Protein AF-A0A964TTP1-F1 (afdb_monomer_lite)

Foldseek 3Di:
DDPVVVVVVVVVVVVVLVVLLVLLVVLQVLLVVLQVQLVVLVVLLVVVVVLVVVLVVVLVVLLVVLLVVVVLLVVLCVDPQLLVQQLVQDQVSNVVSSVVSVDPQWPDKHFAFLDLVRCVVVVPVPQDPVLSVQQVCCSVVQWGAWDWDPAPDPQIWIWTWGARPDRSGIMITTGDCVVSVVSPDDDPSFQKKFKWFDDPNDTRTRDMDHDPDVFDWDWDDRPSHRIIIITGDDSPDDNDPNVNSVVSNVVSVVSSVVSVVSVVVSVVVVVCVVPVPDDDPDDDDDDDDDDDDDDDDDDDDDDDDDDDDDDDDDDDDPDPPPDDDPPDPPVVVVVVVVPD

pLDDT: mean 78.49, std 16.95, range [35.78, 96.31]

Structure (mmCIF, N/CA/C/O backbone):
data_AF-A0A964TTP1-F1
#
_entry.id   AF-A0A964TTP1-F1
#
loop_
_atom_site.group_PDB
_atom_site.id
_atom_site.type_symbol
_atom_site.label_atom_id
_atom_site.label_alt_id
_atom_site.label_comp_id
_atom_site.label_asym_id
_atom_site.label_entity_id
_atom_site.label_seq_id
_atom_site.pdbx_PDB_ins_code
_atom_site.Cartn_x
_atom_site.Cartn_y
_atom_site.Cartn_z
_atom_site.occupancy
_atom_site.B_iso_or_equiv
_atom_site.auth_seq_id
_atom_site.auth_comp_id
_atom_site.auth_asym_id
_atom_site.auth_atom_id
_atom_site.pdbx_PDB_model_num
ATOM 1 N N . MET A 1 1 ? 48.458 14.514 -77.979 1.00 52.22 1 MET A N 1
ATOM 2 C CA . MET A 1 1 ? 47.658 14.034 -76.830 1.00 52.22 1 MET A CA 1
ATOM 3 C C . MET A 1 1 ? 48.632 13.441 -75.827 1.00 52.22 1 MET A C 1
ATOM 5 O O . MET A 1 1 ? 49.340 12.501 -76.174 1.00 52.22 1 MET A O 1
ATOM 9 N N . ASN A 1 2 ? 48.812 14.105 -74.686 1.00 55.19 2 ASN A N 1
ATOM 10 C CA . ASN A 1 2 ? 49.986 13.935 -73.830 1.00 55.19 2 ASN A CA 1
ATOM 11 C C . ASN A 1 2 ? 49.860 12.708 -72.918 1.00 55.19 2 ASN A C 1
ATOM 13 O O . ASN A 1 2 ? 48.874 12.552 -72.203 1.00 55.19 2 ASN A O 1
ATOM 17 N N . LYS A 1 3 ? 50.906 11.874 -72.876 1.00 56.12 3 LYS A N 1
ATOM 18 C CA . LYS A 1 3 ? 51.025 10.702 -71.985 1.00 56.12 3 LYS A CA 1
ATOM 19 C C . LYS A 1 3 ? 50.834 11.071 -70.498 1.00 56.12 3 LYS A C 1
ATOM 21 O O . LYS A 1 3 ? 50.286 10.289 -69.732 1.00 56.12 3 LYS A O 1
ATOM 26 N N . ALA A 1 4 ? 51.174 12.312 -70.138 1.00 58.00 4 ALA A N 1
ATOM 27 C CA . ALA A 1 4 ? 50.981 12.886 -68.806 1.00 58.00 4 ALA A CA 1
ATOM 28 C C . ALA A 1 4 ? 49.509 13.190 -68.436 1.00 58.00 4 ALA A C 1
ATOM 30 O O . ALA A 1 4 ? 49.182 13.240 -67.252 1.00 58.00 4 ALA A O 1
ATOM 31 N N . GLU A 1 5 ? 48.606 13.375 -69.407 1.00 55.50 5 GLU A N 1
ATOM 32 C CA . GLU A 1 5 ? 47.165 13.533 -69.131 1.00 55.50 5 GLU A CA 1
ATOM 33 C C . GLU A 1 5 ? 46.479 12.176 -68.920 1.00 55.50 5 GLU A C 1
ATOM 35 O O . GLU A 1 5 ? 45.573 12.065 -68.095 1.00 55.50 5 GLU A O 1
ATOM 40 N N . ALA A 1 6 ? 46.960 11.123 -69.590 1.00 56.53 6 ALA A N 1
ATOM 41 C CA . ALA A 1 6 ? 46.454 9.763 -69.409 1.00 56.53 6 ALA A CA 1
ATOM 42 C C . ALA A 1 6 ? 46.816 9.177 -68.028 1.00 56.53 6 ALA A C 1
ATOM 44 O O . ALA A 1 6 ? 45.967 8.559 -67.387 1.00 56.53 6 ALA A O 1
ATOM 45 N N . GLU A 1 7 ? 48.033 9.421 -67.523 1.00 55.22 7 GLU A N 1
ATOM 46 C CA . GLU A 1 7 ? 48.457 8.941 -66.193 1.00 55.22 7 GLU A CA 1
ATOM 47 C C . GLU A 1 7 ? 47.747 9.668 -65.033 1.00 55.22 7 GLU A C 1
ATOM 49 O O . GLU A 1 7 ? 47.407 9.041 -64.027 1.00 55.22 7 GLU A O 1
ATOM 54 N N . ARG A 1 8 ? 47.418 10.962 -65.181 1.00 56.97 8 ARG A N 1
ATOM 55 C CA . ARG A 1 8 ? 46.624 11.704 -64.176 1.00 56.97 8 ARG A CA 1
ATOM 56 C C . ARG A 1 8 ? 45.170 11.221 -64.084 1.00 56.97 8 ARG A C 1
ATOM 58 O O . ARG A 1 8 ? 44.582 11.246 -63.001 1.00 56.97 8 ARG A O 1
ATOM 65 N N . GLY A 1 9 ? 44.596 10.747 -65.191 1.00 54.31 9 GLY A N 1
ATOM 66 C CA . GLY A 1 9 ? 43.252 10.158 -65.216 1.00 54.31 9 GLY A CA 1
ATOM 67 C C . GLY A 1 9 ? 43.161 8.773 -64.558 1.00 54.31 9 GLY A C 1
ATOM 68 O O . GLY A 1 9 ? 42.091 8.383 -64.090 1.00 54.31 9 GLY A O 1
ATOM 69 N N . PHE A 1 10 ? 44.273 8.033 -64.490 1.00 54.69 10 PHE A N 1
ATOM 70 C CA . PHE A 1 10 ? 44.300 6.673 -63.942 1.00 54.69 10 PHE A CA 1
ATOM 71 C C . PHE A 1 10 ? 44.375 6.670 -62.405 1.00 54.69 10 PHE A C 1
ATOM 73 O O . PHE A 1 10 ? 43.569 6.018 -61.745 1.00 54.69 10 PHE A O 1
ATOM 80 N N . LEU A 1 11 ? 45.245 7.504 -61.817 1.00 55.97 11 LEU A N 1
ATOM 81 C CA . LEU A 1 11 ? 45.379 7.641 -60.355 1.00 55.97 11 LEU A CA 1
ATOM 82 C C . LEU A 1 11 ? 44.105 8.173 -59.673 1.00 55.97 11 LEU A C 1
ATOM 84 O O . LEU A 1 11 ? 43.812 7.843 -58.520 1.00 55.97 11 LEU A O 1
ATOM 88 N N . THR A 1 12 ? 43.322 8.985 -60.382 1.00 62.06 12 THR A N 1
ATOM 89 C CA . THR A 1 12 ? 42.068 9.552 -59.868 1.00 62.06 12 THR A CA 1
ATOM 90 C C . THR A 1 12 ? 40.927 8.532 -59.861 1.00 62.06 12 THR A C 1
ATOM 92 O O . THR A 1 12 ? 40.157 8.503 -58.901 1.00 62.06 12 THR A O 1
ATOM 95 N N . ARG A 1 13 ? 40.838 7.636 -60.855 1.00 64.12 13 ARG A N 1
ATOM 96 C CA . ARG A 1 13 ? 39.789 6.598 -60.910 1.00 64.12 13 ARG A CA 1
ATOM 97 C C . ARG A 1 13 ? 39.926 5.537 -59.819 1.00 64.12 13 ARG A C 1
ATOM 99 O O . ARG A 1 13 ? 38.931 5.239 -59.154 1.00 64.12 13 ARG A O 1
ATOM 106 N N . ASP A 1 14 ? 41.133 5.028 -59.582 1.00 70.12 14 ASP A N 1
ATOM 107 C CA . ASP A 1 14 ? 41.370 4.015 -58.542 1.00 70.12 14 ASP A CA 1
ATOM 108 C C . ASP A 1 14 ? 41.130 4.572 -57.131 1.00 70.12 14 ASP A C 1
ATOM 110 O O . ASP A 1 14 ? 40.538 3.909 -56.272 1.00 70.12 14 ASP A O 1
ATOM 114 N N . SER A 1 15 ? 41.500 5.837 -56.912 1.00 73.50 15 SER A N 1
ATOM 115 C CA . SER A 1 15 ? 41.247 6.545 -55.654 1.00 73.50 15 SER A CA 1
ATOM 116 C C . SER A 1 15 ? 39.746 6.716 -55.391 1.00 73.50 15 SER A C 1
ATOM 118 O O . SER A 1 15 ? 39.274 6.418 -54.293 1.00 73.50 15 SER A O 1
ATOM 120 N N . ILE A 1 16 ? 38.965 7.106 -56.406 1.00 74.31 16 ILE A N 1
ATOM 121 C CA . ILE A 1 16 ? 37.502 7.243 -56.298 1.00 74.31 16 ILE A CA 1
ATOM 122 C C . ILE A 1 16 ? 36.845 5.884 -56.011 1.00 74.31 16 ILE A C 1
ATOM 124 O O . ILE A 1 16 ? 35.989 5.782 -55.129 1.00 74.31 16 ILE A O 1
ATOM 128 N N . ALA A 1 17 ? 37.265 4.815 -56.694 1.00 72.50 17 ALA A N 1
ATOM 129 C CA . ALA A 1 17 ? 36.726 3.474 -56.471 1.00 72.50 17 ALA A CA 1
ATOM 130 C C . ALA A 1 17 ? 37.009 2.952 -55.048 1.00 72.50 17 ALA A C 1
ATOM 132 O O . ALA A 1 17 ? 36.143 2.304 -54.448 1.00 72.50 17 ALA A O 1
ATOM 133 N N . ASN A 1 18 ? 38.186 3.247 -54.489 1.00 78.88 18 ASN A N 1
ATOM 134 C CA . ASN A 1 18 ? 38.541 2.882 -53.116 1.00 78.88 18 ASN A CA 1
ATOM 135 C C . ASN A 1 18 ? 37.760 3.691 -52.070 1.00 78.88 18 ASN A C 1
ATOM 137 O O . ASN A 1 18 ? 37.263 3.100 -51.110 1.00 78.88 18 ASN A O 1
ATOM 141 N N . ILE A 1 19 ? 37.563 4.996 -52.286 1.00 81.19 19 ILE A N 1
ATOM 142 C CA . ILE A 1 19 ? 36.742 5.850 -51.409 1.00 81.19 19 ILE A CA 1
ATOM 143 C C . ILE A 1 19 ? 35.296 5.341 -51.352 1.00 81.19 19 ILE A C 1
ATOM 145 O O . ILE A 1 19 ? 34.733 5.205 -50.267 1.00 81.19 19 ILE A O 1
ATOM 149 N N . ILE A 1 20 ? 34.705 4.974 -52.495 1.00 79.88 20 ILE A N 1
ATOM 150 C CA . ILE A 1 20 ? 33.329 4.448 -52.538 1.00 79.88 20 ILE A CA 1
ATOM 151 C C . ILE A 1 20 ? 33.228 3.092 -51.816 1.00 79.88 20 ILE A C 1
ATOM 153 O O . ILE A 1 20 ? 32.257 2.842 -51.099 1.00 79.88 20 ILE A O 1
ATOM 157 N N . ARG A 1 21 ? 34.227 2.205 -51.963 1.00 77.88 21 ARG A N 1
ATOM 158 C CA . ARG A 1 21 ? 34.261 0.917 -51.241 1.00 77.88 21 ARG A CA 1
ATOM 159 C C . ARG A 1 21 ? 34.343 1.124 -49.732 1.00 77.88 21 ARG A C 1
ATOM 161 O O . ARG A 1 21 ? 33.559 0.508 -49.009 1.00 77.88 21 ARG A O 1
ATOM 168 N N . LEU A 1 22 ? 35.249 1.990 -49.277 1.00 84.12 22 LEU A N 1
ATOM 169 C CA . LEU A 1 22 ? 35.407 2.320 -47.863 1.00 84.12 22 LEU A CA 1
ATOM 170 C C . LEU A 1 22 ? 34.117 2.936 -47.306 1.00 84.12 22 LEU A C 1
ATOM 172 O O . LEU A 1 22 ? 33.603 2.453 -46.302 1.00 84.12 22 LEU A O 1
ATOM 176 N N . GLY A 1 23 ? 33.528 3.902 -48.017 1.00 81.00 23 GLY A N 1
ATOM 177 C CA . GLY A 1 23 ? 32.251 4.515 -47.649 1.00 81.00 23 GLY A CA 1
ATOM 178 C C . GLY A 1 23 ? 31.111 3.500 -47.535 1.00 81.00 23 GLY A C 1
ATOM 179 O O . GLY A 1 23 ? 30.338 3.554 -46.583 1.00 81.00 23 GLY A O 1
ATOM 180 N N . SER A 1 24 ? 31.041 2.514 -48.440 1.00 79.94 24 SER A N 1
ATOM 181 C CA . SER A 1 24 ? 30.025 1.453 -48.366 1.00 79.94 24 SER A CA 1
ATOM 182 C C . SER A 1 24 ? 30.201 0.532 -47.153 1.00 79.94 24 SER A C 1
ATOM 184 O O . SER A 1 24 ? 29.212 0.145 -46.537 1.00 79.94 24 SER A O 1
ATOM 186 N N . LEU A 1 25 ? 31.443 0.199 -46.781 1.00 85.50 25 LEU A N 1
ATOM 187 C CA . LEU A 1 25 ? 31.727 -0.619 -45.599 1.00 85.50 25 LEU A CA 1
ATOM 188 C C . LEU A 1 25 ? 31.416 0.140 -44.310 1.00 85.50 25 LEU A C 1
ATOM 190 O O . LEU A 1 25 ? 30.792 -0.425 -43.416 1.00 85.50 25 LEU A O 1
ATOM 194 N N . VAL A 1 26 ? 31.792 1.420 -44.244 1.00 89.19 26 VAL A N 1
ATOM 195 C CA . VAL A 1 26 ? 31.479 2.298 -43.110 1.00 89.19 26 VAL A CA 1
ATOM 196 C C . VAL A 1 26 ? 29.966 2.457 -42.952 1.00 89.19 26 VAL A C 1
ATOM 198 O O . VAL A 1 26 ? 29.461 2.301 -41.846 1.00 89.19 26 VAL A O 1
ATOM 201 N N . ALA A 1 27 ? 29.225 2.676 -44.044 1.00 86.44 27 ALA A N 1
ATOM 202 C CA . ALA A 1 27 ? 27.765 2.753 -44.003 1.00 86.44 27 ALA A CA 1
ATOM 203 C C . ALA A 1 27 ? 27.132 1.446 -43.500 1.00 86.44 27 ALA A C 1
ATOM 205 O O . ALA A 1 27 ? 26.272 1.478 -42.627 1.00 86.44 27 ALA A O 1
ATOM 206 N N . ILE A 1 28 ? 27.586 0.283 -43.983 1.00 84.62 28 ILE A N 1
ATOM 207 C CA . ILE A 1 28 ? 27.088 -1.014 -43.495 1.00 84.62 28 ILE A CA 1
ATOM 208 C C . ILE A 1 28 ? 27.385 -1.187 -41.998 1.00 84.62 28 ILE A C 1
ATOM 210 O O . ILE A 1 28 ? 26.503 -1.610 -41.255 1.00 84.62 28 ILE A O 1
ATOM 214 N N . ALA A 1 29 ? 28.597 -0.847 -41.550 1.00 89.38 29 ALA A N 1
ATOM 215 C CA . ALA A 1 29 ? 28.985 -0.955 -40.145 1.00 89.38 29 ALA A CA 1
ATOM 216 C C . ALA A 1 29 ? 28.152 -0.030 -39.242 1.00 89.38 29 ALA A C 1
ATOM 218 O O . ALA A 1 29 ? 27.654 -0.478 -38.212 1.00 89.38 29 ALA A O 1
ATOM 219 N N . LEU A 1 30 ? 27.941 1.226 -39.651 1.00 88.94 30 LEU A N 1
ATOM 220 C CA . LEU A 1 30 ? 27.086 2.181 -38.937 1.00 88.94 30 LEU A CA 1
ATOM 221 C C . LEU A 1 30 ? 25.622 1.730 -38.907 1.00 88.94 30 LEU A C 1
ATOM 223 O O . LEU A 1 30 ? 24.982 1.814 -37.863 1.00 88.94 30 LEU A O 1
ATOM 227 N N . GLY A 1 31 ? 25.107 1.212 -40.025 1.00 84.88 31 GLY A N 1
ATOM 228 C CA . GLY A 1 31 ? 23.754 0.666 -40.102 1.00 84.88 31 GLY A CA 1
ATOM 229 C C . GLY A 1 31 ? 23.558 -0.521 -39.156 1.00 84.88 31 GLY A C 1
ATOM 230 O O . GLY A 1 31 ? 22.601 -0.540 -38.388 1.00 84.88 31 GLY A O 1
ATOM 231 N N . LEU A 1 32 ? 24.499 -1.473 -39.144 1.00 90.56 32 LEU A N 1
ATOM 232 C CA . LEU A 1 32 ? 24.483 -2.607 -38.210 1.00 90.56 32 LEU A CA 1
ATOM 233 C C . LEU A 1 32 ? 24.560 -2.153 -36.753 1.00 90.56 32 LEU A C 1
ATOM 235 O O . LEU A 1 32 ? 23.791 -2.639 -35.929 1.00 90.56 32 LEU A O 1
ATOM 239 N N . PHE A 1 33 ? 25.454 -1.214 -36.438 1.00 89.31 33 PHE A N 1
ATOM 240 C CA . PHE A 1 33 ? 25.578 -0.670 -35.090 1.00 89.31 33 PHE A CA 1
ATOM 241 C C . PHE A 1 33 ? 24.266 -0.026 -34.627 1.00 89.31 33 PHE A C 1
ATOM 243 O O . PHE A 1 33 ? 23.765 -0.376 -33.565 1.00 89.31 33 PHE A O 1
ATOM 250 N N . ALA A 1 34 ? 23.656 0.829 -35.451 1.00 86.69 34 ALA A N 1
ATOM 251 C CA . ALA A 1 34 ? 22.381 1.469 -35.136 1.00 86.69 34 ALA A CA 1
ATOM 252 C C . ALA A 1 34 ? 21.240 0.454 -34.933 1.00 86.69 34 ALA A C 1
ATOM 254 O O . ALA A 1 34 ? 20.443 0.614 -34.010 1.00 86.69 34 ALA A O 1
ATOM 255 N N . ILE A 1 35 ? 21.189 -0.619 -35.733 1.00 85.75 35 ILE A N 1
ATOM 256 C CA . ILE A 1 35 ? 20.211 -1.707 -35.556 1.00 85.75 35 ILE A CA 1
ATOM 257 C C . ILE A 1 35 ? 20.430 -2.427 -34.220 1.00 85.75 35 ILE A C 1
ATOM 259 O O . ILE A 1 35 ? 19.471 -2.629 -33.478 1.00 85.75 35 ILE A O 1
ATOM 263 N N . VAL A 1 36 ? 21.674 -2.795 -33.890 1.00 89.94 36 VAL A N 1
ATOM 264 C CA . VAL A 1 36 ? 21.999 -3.490 -32.631 1.00 89.94 36 VAL A CA 1
ATOM 265 C C . VAL A 1 36 ? 21.706 -2.600 -31.425 1.00 89.94 36 VAL A C 1
ATOM 267 O O . VAL A 1 36 ? 21.078 -3.056 -30.473 1.00 89.94 36 VAL A O 1
ATOM 270 N N . SER A 1 37 ? 22.097 -1.325 -31.469 1.00 87.06 37 SER A N 1
ATOM 271 C CA . SER A 1 37 ? 21.803 -0.360 -30.407 1.00 87.06 37 SER A CA 1
ATOM 272 C C . SER A 1 37 ? 20.301 -0.117 -30.248 1.00 87.06 37 SER A C 1
ATOM 274 O O . SER A 1 37 ? 19.814 -0.092 -29.121 1.00 87.06 37 SER A O 1
ATOM 276 N N . GLY A 1 38 ? 19.554 0.010 -31.351 1.00 85.69 38 GLY A N 1
ATOM 277 C CA . GLY A 1 38 ? 18.096 0.148 -31.325 1.00 85.69 38 GLY A CA 1
ATOM 278 C C . GLY A 1 38 ? 17.406 -1.091 -30.751 1.00 85.69 38 GLY A C 1
ATOM 279 O O . GLY A 1 38 ? 16.555 -0.970 -29.874 1.00 85.69 38 GLY A O 1
ATOM 280 N N . GLY A 1 39 ? 17.824 -2.287 -31.176 1.00 86.81 39 GLY A N 1
ATOM 281 C CA . GLY A 1 39 ? 17.318 -3.555 -30.646 1.00 86.81 39 GLY A CA 1
ATOM 282 C C . GLY A 1 39 ? 17.609 -3.730 -29.154 1.00 86.81 39 GLY A C 1
ATOM 283 O O . GLY A 1 39 ? 16.716 -4.102 -28.396 1.00 86.81 39 GLY A O 1
ATOM 284 N N . LEU A 1 40 ? 18.825 -3.393 -28.712 1.00 88.94 40 LEU A N 1
ATOM 285 C CA . LEU A 1 40 ? 19.198 -3.425 -27.297 1.00 88.94 40 LEU A CA 1
ATOM 286 C C . LEU A 1 40 ? 18.372 -2.428 -26.471 1.00 88.94 40 LEU A C 1
ATOM 288 O O . LEU A 1 40 ? 17.910 -2.781 -25.392 1.00 88.94 40 LEU A O 1
ATOM 292 N N . ALA A 1 41 ? 18.142 -1.214 -26.978 1.00 84.88 41 ALA A N 1
ATOM 293 C CA . ALA A 1 41 ? 17.313 -0.219 -26.299 1.00 84.88 41 ALA A CA 1
ATOM 294 C C . ALA A 1 41 ? 15.861 -0.698 -26.122 1.00 84.88 41 ALA A C 1
ATOM 296 O O . ALA A 1 41 ? 15.307 -0.571 -25.031 1.00 84.88 41 ALA A O 1
ATOM 297 N N . ILE A 1 42 ? 15.269 -1.304 -27.160 1.00 86.56 42 ILE A N 1
ATOM 298 C CA . ILE A 1 42 ? 13.922 -1.896 -27.085 1.00 86.56 42 ILE A CA 1
ATOM 299 C C . ILE A 1 42 ? 13.894 -3.035 -26.060 1.00 86.56 42 ILE A C 1
ATOM 301 O O . ILE A 1 42 ? 12.998 -3.080 -25.221 1.00 86.56 42 ILE A O 1
ATOM 305 N N . TYR A 1 43 ? 14.884 -3.931 -26.097 1.00 87.50 43 TYR A N 1
ATOM 306 C CA . TYR A 1 43 ? 14.985 -5.047 -25.155 1.00 87.50 43 TYR A CA 1
ATOM 307 C C . TYR A 1 43 ? 15.073 -4.567 -23.700 1.00 87.50 43 TYR A C 1
ATOM 309 O O . TYR A 1 43 ? 14.333 -5.051 -22.843 1.00 87.50 43 TYR A O 1
ATOM 317 N N . LEU A 1 44 ? 15.930 -3.579 -23.425 1.00 87.44 44 LEU A N 1
ATOM 318 C CA . LEU A 1 44 ? 16.063 -2.994 -22.092 1.00 87.44 44 LEU A CA 1
ATOM 319 C C . LEU A 1 44 ? 14.754 -2.339 -21.636 1.00 87.44 44 LEU A C 1
ATOM 321 O O . LEU A 1 44 ? 14.339 -2.553 -20.498 1.00 87.44 44 LEU A O 1
ATOM 325 N N . ASN A 1 45 ? 14.056 -1.620 -22.520 1.00 85.88 45 ASN A N 1
ATOM 326 C CA . ASN A 1 45 ? 12.776 -1.008 -22.170 1.00 85.88 45 ASN A CA 1
ATOM 327 C C . ASN A 1 45 ? 11.687 -2.052 -21.860 1.00 85.88 45 ASN A C 1
ATOM 329 O O . ASN A 1 45 ? 10.987 -1.921 -20.860 1.00 85.88 45 ASN A O 1
ATOM 333 N N . LEU A 1 46 ? 11.588 -3.124 -22.655 1.00 87.25 46 LEU A N 1
ATOM 334 C CA . LEU A 1 46 ? 10.665 -4.234 -22.386 1.00 87.25 46 LEU A CA 1
ATOM 335 C C . LEU A 1 46 ? 10.972 -4.914 -21.048 1.00 87.25 46 LEU A C 1
ATOM 337 O O . LEU A 1 46 ? 10.060 -5.195 -20.273 1.00 87.25 46 LEU A O 1
ATOM 341 N N . SER A 1 47 ? 12.254 -5.134 -20.741 1.00 87.94 47 SER A N 1
ATOM 342 C CA . SER A 1 47 ? 12.651 -5.708 -19.452 1.00 87.94 47 SER A CA 1
ATOM 343 C C . SER A 1 47 ? 12.268 -4.804 -18.273 1.00 87.94 47 SER A C 1
ATOM 345 O O . SER A 1 47 ? 11.737 -5.294 -17.280 1.00 87.94 47 SER A O 1
ATOM 347 N N . ALA A 1 48 ? 12.435 -3.484 -18.414 1.00 85.25 48 ALA A N 1
ATOM 348 C CA . ALA A 1 48 ? 12.049 -2.514 -17.394 1.00 85.25 48 ALA A CA 1
ATOM 349 C C . ALA A 1 48 ? 10.525 -2.446 -17.192 1.00 85.25 48 ALA A C 1
ATOM 351 O O . ALA A 1 48 ? 10.063 -2.292 -16.061 1.00 85.25 48 ALA A O 1
ATOM 352 N N . GLN A 1 49 ? 9.741 -2.585 -18.267 1.00 87.81 49 GLN A N 1
ATOM 353 C CA . GLN A 1 49 ? 8.279 -2.650 -18.190 1.00 87.81 49 GLN A CA 1
ATOM 354 C C . GLN A 1 49 ? 7.809 -3.905 -17.450 1.00 87.81 49 GLN A C 1
ATOM 356 O O . GLN A 1 49 ? 7.039 -3.784 -16.501 1.00 87.81 49 GLN A O 1
ATOM 361 N N . LEU A 1 50 ? 8.333 -5.080 -17.809 1.00 89.69 50 LEU A N 1
ATOM 362 C CA . LEU A 1 50 ? 8.012 -6.343 -17.132 1.00 89.69 50 LEU A CA 1
ATOM 363 C C . LEU A 1 50 ? 8.375 -6.307 -15.644 1.00 89.69 50 LEU A C 1
ATOM 365 O O . LEU A 1 50 ? 7.625 -6.785 -14.794 1.00 89.69 50 LEU A O 1
ATOM 369 N N . ASP A 1 51 ? 9.522 -5.724 -15.312 1.00 87.75 51 ASP A N 1
ATOM 370 C CA . ASP A 1 51 ? 9.946 -5.557 -13.927 1.00 87.75 51 ASP A CA 1
ATOM 371 C C . ASP A 1 51 ? 9.035 -4.604 -13.149 1.00 87.75 51 ASP A C 1
ATOM 373 O O . ASP A 1 51 ? 8.723 -4.869 -11.986 1.00 87.75 51 ASP A O 1
ATOM 377 N N . LEU A 1 52 ? 8.561 -3.528 -13.783 1.00 88.75 52 LEU A N 1
ATOM 378 C CA . LEU A 1 52 ? 7.587 -2.627 -13.175 1.00 88.75 52 LEU A CA 1
ATOM 379 C C . LEU A 1 52 ? 6.217 -3.289 -13.004 1.00 88.75 52 LEU A C 1
ATOM 381 O O . LEU A 1 52 ? 5.571 -3.063 -11.985 1.00 88.75 52 LEU A O 1
ATOM 385 N N . GLU A 1 53 ? 5.775 -4.109 -13.954 1.00 91.12 53 GLU A N 1
ATOM 386 C CA . GLU A 1 53 ? 4.534 -4.882 -13.839 1.00 91.12 53 GLU A CA 1
ATOM 387 C C . GLU A 1 53 ? 4.607 -5.880 -12.682 1.00 91.12 53 GLU A C 1
ATOM 389 O O . GLU A 1 53 ? 3.694 -5.936 -11.858 1.00 91.12 53 GLU A O 1
ATOM 394 N N . ARG A 1 54 ? 5.724 -6.607 -12.552 1.00 91.00 54 ARG A N 1
ATOM 395 C CA . ARG A 1 54 ? 5.973 -7.504 -11.411 1.00 91.00 54 ARG A CA 1
ATOM 396 C C . ARG A 1 54 ? 5.999 -6.745 -10.090 1.00 91.00 54 ARG A C 1
ATOM 398 O O . ARG A 1 54 ? 5.383 -7.189 -9.125 1.00 91.00 54 ARG A O 1
ATOM 405 N N . ALA A 1 55 ? 6.680 -5.601 -10.049 1.00 90.56 55 ALA A N 1
ATOM 406 C CA . ALA A 1 55 ? 6.717 -4.733 -8.878 1.00 90.56 55 ALA A CA 1
ATOM 407 C C . ALA A 1 55 ? 5.319 -4.223 -8.507 1.00 90.56 55 ALA A C 1
ATOM 409 O O . ALA A 1 55 ? 4.943 -4.258 -7.341 1.00 90.56 55 ALA A O 1
ATOM 410 N N . ASN A 1 56 ? 4.516 -3.827 -9.496 1.00 92.56 56 ASN A N 1
ATOM 411 C CA . ASN A 1 56 ? 3.137 -3.398 -9.291 1.00 92.56 56 ASN A CA 1
ATOM 412 C C . ASN A 1 56 ? 2.260 -4.539 -8.757 1.00 92.56 56 ASN A C 1
ATOM 414 O O . ASN A 1 56 ? 1.487 -4.326 -7.828 1.00 92.56 56 ASN A O 1
ATOM 418 N N . GLY A 1 57 ? 2.410 -5.753 -9.296 1.00 93.31 57 GLY A N 1
ATOM 419 C CA . GLY A 1 57 ? 1.723 -6.944 -8.793 1.00 93.31 57 GLY A CA 1
ATOM 420 C C . GLY A 1 57 ? 2.099 -7.268 -7.345 1.00 93.31 57 GLY A C 1
ATOM 421 O O . GLY A 1 57 ? 1.218 -7.486 -6.516 1.00 93.31 57 GLY A O 1
ATOM 422 N N . ALA A 1 58 ? 3.393 -7.222 -7.014 1.00 91.12 58 ALA A N 1
ATOM 423 C CA . ALA A 1 58 ? 3.870 -7.418 -5.647 1.00 91.12 58 ALA A CA 1
ATOM 424 C C . ALA A 1 58 ? 3.333 -6.332 -4.699 1.00 91.12 58 ALA A C 1
ATOM 426 O O . ALA A 1 58 ? 2.782 -6.649 -3.647 1.00 91.12 58 ALA A O 1
ATOM 427 N N . ALA A 1 59 ? 3.422 -5.058 -5.088 1.00 91.94 59 ALA A N 1
ATOM 428 C CA . ALA A 1 59 ? 2.891 -3.937 -4.317 1.00 91.94 59 ALA A CA 1
ATOM 429 C C . ALA A 1 59 ? 1.381 -4.079 -4.061 1.00 91.94 59 ALA A C 1
ATOM 431 O O . ALA A 1 59 ? 0.933 -3.906 -2.929 1.00 91.94 59 ALA A O 1
ATOM 432 N N . ALA A 1 60 ? 0.608 -4.466 -5.081 1.00 94.31 60 ALA A N 1
ATOM 433 C CA . ALA A 1 60 ? -0.821 -4.729 -4.947 1.00 94.31 60 ALA A CA 1
ATOM 434 C C . ALA A 1 60 ? -1.115 -5.878 -3.980 1.00 94.31 60 ALA A C 1
ATOM 436 O O . ALA A 1 60 ? -1.994 -5.762 -3.127 1.00 94.31 60 ALA A O 1
ATOM 437 N N . GLN A 1 61 ? -0.337 -6.959 -4.047 1.00 93.00 61 GLN A N 1
ATOM 438 C CA . GLN A 1 61 ? -0.459 -8.070 -3.110 1.00 93.00 61 GLN A CA 1
ATOM 439 C C . GLN A 1 61 ? -0.144 -7.647 -1.666 1.00 93.00 61 GLN A C 1
ATOM 441 O O . GLN A 1 61 ? -0.818 -8.098 -0.743 1.00 93.00 61 GLN A O 1
ATOM 446 N N . HIS A 1 62 ? 0.857 -6.791 -1.441 1.00 90.94 62 HIS A N 1
ATOM 447 C CA . HIS A 1 62 ? 1.176 -6.270 -0.106 1.00 90.94 62 HIS A CA 1
ATOM 448 C C . HIS A 1 62 ? 0.090 -5.353 0.439 1.00 90.94 62 HIS A C 1
ATOM 450 O O . HIS A 1 62 ? -0.364 -5.561 1.563 1.00 90.94 62 HIS A O 1
ATOM 456 N N . ALA A 1 63 ? -0.371 -4.388 -0.356 1.00 93.19 63 ALA A N 1
ATOM 457 C CA . ALA A 1 63 ? -1.479 -3.530 0.045 1.00 93.19 63 ALA A CA 1
ATOM 458 C C . ALA A 1 63 ? -2.740 -4.354 0.344 1.00 93.19 63 ALA A C 1
ATOM 460 O O . ALA A 1 63 ? -3.403 -4.105 1.347 1.00 93.19 63 ALA A O 1
ATOM 461 N N . GLY A 1 64 ? -3.015 -5.390 -0.457 1.00 94.06 64 GLY A N 1
ATOM 462 C CA . GLY A 1 64 ? -4.103 -6.337 -0.217 1.00 94.06 64 GLY A CA 1
ATOM 463 C C . GLY A 1 64 ? -3.934 -7.139 1.077 1.00 94.06 64 GLY A C 1
ATOM 464 O O . GLY A 1 64 ? -4.888 -7.271 1.834 1.00 94.06 64 GLY A O 1
ATOM 465 N N . ARG A 1 65 ? -2.724 -7.625 1.389 1.00 92.69 65 ARG A N 1
ATOM 466 C CA . ARG A 1 65 ? -2.429 -8.309 2.664 1.00 92.69 65 ARG A CA 1
ATOM 467 C C . ARG A 1 65 ? -2.626 -7.395 3.872 1.00 92.69 65 ARG A C 1
ATOM 469 O O . ARG A 1 65 ? -3.227 -7.816 4.856 1.00 92.69 65 ARG A O 1
ATOM 476 N N . ILE A 1 66 ? -2.152 -6.152 3.789 1.00 93.25 66 ILE A N 1
ATOM 477 C CA . ILE A 1 66 ? -2.340 -5.142 4.839 1.00 93.25 66 ILE A CA 1
ATOM 478 C C . ILE A 1 66 ? -3.830 -4.830 5.002 1.00 93.25 66 ILE A C 1
ATOM 480 O O . ILE A 1 66 ? -4.338 -4.862 6.119 1.00 93.25 66 ILE A O 1
ATOM 484 N N . GLY A 1 67 ? -4.544 -4.595 3.898 1.00 94.19 67 GLY A N 1
ATOM 485 C CA . GLY A 1 67 ? -5.991 -4.378 3.900 1.00 94.19 67 GLY A CA 1
ATOM 486 C C . GLY A 1 67 ? -6.762 -5.555 4.499 1.00 94.19 67 GLY A C 1
ATOM 487 O O . GLY A 1 67 ? -7.643 -5.345 5.327 1.00 94.19 67 GLY A O 1
ATOM 488 N N . GLY A 1 68 ? -6.377 -6.789 4.163 1.00 95.00 68 GLY A N 1
ATOM 489 C CA . GLY A 1 68 ? -6.928 -8.012 4.748 1.00 95.00 68 GLY A CA 1
ATOM 490 C C . GLY A 1 68 ? -6.726 -8.071 6.261 1.00 95.00 68 GLY A C 1
ATOM 491 O O . GLY A 1 68 ? -7.698 -8.187 6.995 1.00 95.00 68 GLY A O 1
ATOM 492 N N . ALA A 1 69 ? -5.497 -7.870 6.744 1.00 93.50 69 ALA A N 1
ATOM 493 C CA . ALA A 1 69 ? -5.203 -7.864 8.179 1.00 93.50 69 ALA A CA 1
ATOM 494 C C . ALA A 1 69 ? -5.977 -6.768 8.939 1.00 93.50 69 ALA A C 1
ATOM 496 O O . ALA A 1 69 ? -6.484 -6.996 10.038 1.00 93.50 69 ALA A O 1
ATOM 497 N N . LEU A 1 70 ? -6.105 -5.577 8.348 1.00 94.44 70 LEU A N 1
ATOM 498 C CA . LEU A 1 70 ? -6.908 -4.486 8.899 1.00 94.44 70 LEU A CA 1
ATOM 499 C C . LEU A 1 70 ? -8.405 -4.827 8.935 1.00 94.44 70 LEU A C 1
ATOM 501 O O . LEU A 1 70 ? -9.078 -4.537 9.927 1.00 94.44 70 LEU A O 1
ATOM 505 N N . SER A 1 71 ? -8.918 -5.464 7.882 1.00 94.81 71 SER A N 1
ATOM 506 C CA . SER A 1 71 ? -10.303 -5.935 7.796 1.00 94.81 71 SER A CA 1
ATOM 507 C C . SER A 1 71 ? -10.596 -7.045 8.808 1.00 94.81 71 SER A C 1
ATOM 509 O O . SER A 1 71 ? -11.645 -7.031 9.456 1.00 94.81 71 SER A O 1
ATOM 511 N N . ASP A 1 72 ? -9.649 -7.957 9.023 1.00 95.00 72 ASP A N 1
ATOM 512 C CA . ASP A 1 72 ? -9.745 -9.023 10.020 1.00 95.00 72 ASP A CA 1
ATOM 513 C C . ASP A 1 72 ? -9.825 -8.445 11.438 1.00 95.00 72 ASP A C 1
ATOM 515 O O . ASP A 1 72 ? -10.668 -8.866 12.230 1.00 95.00 72 ASP A O 1
ATOM 519 N N . ILE A 1 73 ? -9.023 -7.417 11.747 1.00 94.88 73 ILE A N 1
ATOM 520 C CA . ILE A 1 73 ? -9.106 -6.684 13.022 1.00 94.88 73 ILE A CA 1
ATOM 521 C C . ILE A 1 73 ? -10.461 -5.971 13.152 1.00 94.88 73 ILE A C 1
ATOM 523 O O . ILE A 1 73 ? -11.102 -6.039 14.197 1.00 94.88 73 ILE A O 1
ATOM 527 N N . GLN A 1 74 ? -10.953 -5.309 12.101 1.00 93.25 74 GLN A N 1
ATOM 528 C CA . GLN A 1 74 ? -12.289 -4.699 12.137 1.00 93.25 74 GLN A CA 1
ATOM 529 C C . GLN A 1 74 ? -13.404 -5.735 12.334 1.00 93.25 74 GLN A C 1
ATOM 531 O O . GLN A 1 74 ? -14.410 -5.463 12.991 1.00 93.25 74 GLN A O 1
ATOM 536 N N . THR A 1 75 ? -13.238 -6.927 11.772 1.00 94.31 75 THR A N 1
ATOM 537 C CA . THR A 1 75 ? -14.187 -8.030 11.922 1.00 94.31 75 THR A CA 1
ATOM 538 C C . THR A 1 75 ? -14.107 -8.635 13.321 1.00 94.31 75 THR A C 1
ATOM 540 O O . THR A 1 75 ? -15.146 -8.944 13.902 1.00 94.31 75 THR A O 1
ATOM 543 N N . SER A 1 76 ? -12.918 -8.730 13.921 1.00 94.75 76 SER A N 1
ATOM 544 C CA . SER A 1 76 ? -12.767 -9.208 15.299 1.00 94.75 76 SER A CA 1
ATOM 545 C C . SER A 1 76 ? -13.445 -8.280 16.309 1.00 94.75 76 SER A C 1
ATOM 547 O O . SER A 1 76 ? -14.056 -8.763 17.259 1.00 94.75 76 SER A O 1
ATOM 549 N N . LEU A 1 77 ? -13.445 -6.965 16.064 1.00 94.56 77 LEU A N 1
ATOM 550 C CA . LEU A 1 77 ? -14.173 -5.982 16.879 1.00 94.56 77 LEU A CA 1
ATOM 551 C C . LEU A 1 77 ? -15.700 -6.179 16.862 1.00 94.56 77 LEU A C 1
ATOM 553 O O . LEU A 1 77 ? -16.388 -5.747 17.788 1.00 94.56 77 LEU A O 1
ATOM 557 N N . ARG A 1 78 ? -16.235 -6.848 15.832 1.00 94.38 78 ARG A N 1
ATOM 558 C CA . ARG A 1 78 ? -17.663 -7.196 15.691 1.00 94.38 78 ARG A CA 1
ATOM 559 C C . ARG A 1 78 ? -18.037 -8.510 16.347 1.00 94.38 78 ARG A C 1
ATOM 561 O O . ARG A 1 78 ? -19.224 -8.825 16.421 1.00 94.38 78 ARG A O 1
ATOM 568 N N . ASP A 1 79 ? -17.053 -9.289 16.767 1.00 96.31 79 ASP A N 1
ATOM 569 C CA . ASP A 1 79 ? -17.309 -10.612 17.293 1.00 96.31 79 ASP A CA 1
ATOM 570 C C . ASP A 1 79 ? -18.131 -10.545 18.586 1.00 96.31 79 ASP A C 1
ATOM 572 O O . ASP A 1 79 ? -17.910 -9.680 19.438 1.00 96.31 79 ASP A O 1
ATOM 576 N N . ALA A 1 80 ? -19.076 -11.474 18.745 1.00 94.94 80 ALA A N 1
ATOM 577 C CA . ALA A 1 80 ? -19.955 -11.515 19.906 1.00 94.94 80 ALA A CA 1
ATOM 578 C C . ALA A 1 80 ? -19.169 -11.565 21.227 1.00 94.94 80 ALA A C 1
ATOM 580 O O . ALA A 1 80 ? -19.543 -10.876 22.173 1.00 94.94 80 ALA A O 1
ATOM 581 N N . SER A 1 81 ? -18.042 -12.290 21.283 1.00 95.44 81 SER A N 1
ATOM 582 C CA . SER A 1 81 ? -17.233 -12.364 22.506 1.00 95.44 81 SER A CA 1
ATOM 583 C C . SER A 1 81 ? -16.581 -11.026 22.860 1.00 95.44 81 SER A C 1
ATOM 585 O O . SER A 1 81 ? -16.487 -10.679 24.038 1.00 95.44 81 SER A O 1
ATOM 587 N N . VAL A 1 82 ? -16.173 -10.245 21.855 1.00 96.25 82 VAL A N 1
ATOM 588 C CA . VAL A 1 82 ? -15.593 -8.907 22.038 1.00 96.25 82 VAL A CA 1
ATOM 589 C C . VAL A 1 82 ? -16.675 -7.911 22.444 1.00 96.25 82 VAL A C 1
ATOM 591 O O . VAL A 1 82 ? -16.459 -7.118 23.358 1.00 96.25 82 VAL A O 1
ATOM 594 N N . VAL A 1 83 ? -17.860 -7.987 21.833 1.00 95.19 83 VAL A N 1
ATOM 595 C CA . VAL A 1 83 ? -19.013 -7.146 22.187 1.00 95.19 83 VAL A CA 1
ATOM 596 C C . VAL A 1 83 ? -19.492 -7.424 23.615 1.00 95.19 83 VAL A C 1
ATOM 598 O O . VAL A 1 83 ? -19.736 -6.483 24.371 1.00 95.19 83 VAL A O 1
ATOM 601 N N . ASP A 1 84 ? -19.592 -8.689 24.018 1.00 94.50 84 ASP A N 1
ATOM 602 C CA . ASP A 1 84 ? -20.003 -9.061 25.375 1.00 94.50 84 ASP A CA 1
ATOM 603 C C . ASP A 1 84 ? -18.945 -8.659 26.411 1.00 94.50 84 ASP A C 1
ATOM 605 O O . ASP A 1 84 ? -19.278 -8.113 27.469 1.00 94.50 84 ASP A O 1
ATOM 609 N N . ALA A 1 85 ? -17.658 -8.823 26.084 1.00 94.62 85 ALA A N 1
ATOM 610 C CA . ALA A 1 85 ? -16.569 -8.325 26.918 1.00 94.62 85 ALA A CA 1
ATOM 611 C C . ALA A 1 85 ? -16.601 -6.792 27.040 1.00 94.62 85 ALA A C 1
ATOM 613 O O . ALA A 1 85 ? -16.434 -6.267 28.141 1.00 94.62 85 ALA A O 1
ATOM 614 N N . ALA A 1 86 ? -16.882 -6.073 25.952 1.00 93.75 86 ALA A N 1
ATOM 615 C CA . ALA A 1 86 ? -17.024 -4.620 25.960 1.00 93.75 86 ALA A CA 1
ATOM 616 C C . ALA A 1 86 ? -18.196 -4.171 26.851 1.00 93.75 86 ALA A C 1
ATOM 618 O O . ALA A 1 86 ? -18.036 -3.269 27.673 1.00 93.75 86 ALA A O 1
ATOM 619 N N . ARG A 1 87 ? -19.345 -4.855 26.773 1.00 91.50 87 ARG A N 1
ATOM 620 C CA . ARG A 1 87 ? -20.522 -4.584 27.621 1.00 91.50 87 ARG A CA 1
ATOM 621 C C . ARG A 1 87 ? -20.278 -4.833 29.104 1.00 91.50 87 ARG A C 1
ATOM 623 O O . ARG A 1 87 ? -20.891 -4.169 29.932 1.00 91.50 87 ARG A O 1
ATOM 630 N N . SER A 1 88 ? -19.385 -5.762 29.446 1.00 90.69 88 SER A N 1
ATOM 631 C CA . SER A 1 88 ? -19.005 -6.000 30.843 1.00 90.69 88 SER A CA 1
ATOM 632 C C . SER A 1 88 ? -18.249 -4.821 31.475 1.00 90.69 88 SER A C 1
ATOM 634 O O . SER A 1 88 ? -18.101 -4.779 32.695 1.00 90.69 88 SER A O 1
ATOM 636 N N . GLY A 1 89 ? -17.729 -3.891 30.661 1.00 85.56 89 GLY A N 1
ATOM 637 C CA . GLY A 1 89 ? -16.918 -2.757 31.112 1.00 85.56 89 GLY A CA 1
ATOM 638 C C . GLY A 1 89 ? -15.511 -3.136 31.591 1.00 85.56 89 GLY A C 1
ATOM 639 O O . GLY A 1 89 ? -14.748 -2.268 32.009 1.00 85.56 89 GLY A O 1
ATOM 640 N N . SER A 1 90 ? -15.131 -4.418 31.533 1.00 90.81 90 SER A N 1
ATOM 641 C CA . SER A 1 90 ? -13.807 -4.880 31.952 1.00 90.81 90 SER A CA 1
ATOM 642 C C . SER A 1 90 ? -12.792 -4.765 30.814 1.00 90.81 90 SER A C 1
ATOM 644 O O . SER A 1 90 ? -12.797 -5.559 29.871 1.00 90.81 90 SER A O 1
ATOM 646 N N . ALA A 1 91 ? -11.859 -3.816 30.935 1.00 90.44 91 ALA A N 1
ATOM 647 C CA . ALA A 1 91 ? -10.765 -3.643 29.977 1.00 90.44 91 ALA A CA 1
ATOM 648 C C . ALA A 1 91 ? -9.906 -4.914 29.827 1.00 90.44 91 ALA A C 1
ATOM 650 O O . ALA A 1 91 ? -9.474 -5.240 28.724 1.00 90.44 91 ALA A O 1
ATOM 651 N N . ASP A 1 92 ? -9.691 -5.673 30.905 1.00 93.94 92 ASP A N 1
ATOM 652 C CA . ASP A 1 92 ? -8.908 -6.913 30.856 1.00 93.94 92 ASP A CA 1
ATOM 653 C C . ASP A 1 92 ? -9.646 -8.048 30.143 1.00 93.94 92 ASP A C 1
ATOM 655 O O . ASP A 1 92 ? -9.026 -8.797 29.384 1.00 93.94 92 ASP A O 1
ATOM 659 N N . ALA A 1 93 ? -10.964 -8.167 30.342 1.00 94.44 93 ALA A N 1
ATOM 660 C CA . ALA A 1 93 ? -11.782 -9.120 29.593 1.00 94.44 93 ALA A CA 1
ATOM 661 C C . ALA A 1 93 ? -11.783 -8.776 28.099 1.00 94.44 93 ALA A C 1
ATOM 663 O O . ALA A 1 93 ? -11.597 -9.656 27.262 1.00 94.44 93 ALA A O 1
ATOM 664 N N . LEU A 1 94 ? -11.906 -7.489 27.773 1.00 95.06 94 LEU A N 1
ATOM 665 C CA . LEU A 1 94 ? -11.892 -6.986 26.405 1.00 95.06 94 LEU A CA 1
ATOM 666 C C . LEU A 1 94 ? -10.539 -7.211 25.717 1.00 95.06 94 LEU A C 1
ATOM 668 O O . LEU A 1 94 ? -10.488 -7.743 24.609 1.00 95.06 94 LEU A O 1
ATOM 672 N N . ARG A 1 95 ? -9.424 -6.904 26.395 1.00 95.94 95 ARG A N 1
ATOM 673 C CA . ARG A 1 95 ? -8.073 -7.224 25.899 1.00 95.94 95 ARG A CA 1
ATOM 674 C C . ARG A 1 95 ? -7.886 -8.722 25.689 1.00 95.94 95 ARG A C 1
ATOM 676 O O . ARG A 1 95 ? -7.246 -9.113 24.717 1.00 95.94 95 ARG A O 1
ATOM 683 N N . ARG A 1 96 ? -8.408 -9.561 26.590 1.00 96.31 96 ARG A N 1
ATOM 684 C CA . ARG A 1 96 ? -8.327 -11.022 26.459 1.00 96.31 96 ARG A CA 1
ATOM 685 C C . ARG A 1 96 ? -9.107 -11.510 25.239 1.00 96.31 96 ARG A C 1
ATOM 687 O O . ARG A 1 96 ? -8.520 -12.209 24.421 1.00 96.31 96 ARG A O 1
ATOM 694 N N . ALA A 1 97 ? -10.353 -11.068 25.074 1.00 96.19 97 ALA A N 1
ATOM 695 C CA . ALA A 1 97 ? -11.188 -11.418 23.925 1.00 96.19 97 ALA A CA 1
ATOM 696 C C . ALA A 1 97 ? -10.534 -11.007 22.593 1.00 96.19 97 ALA A C 1
ATOM 698 O O . ALA A 1 97 ? -10.498 -11.792 21.650 1.00 96.19 97 ALA A O 1
ATOM 699 N N . LEU A 1 98 ? -9.933 -9.814 22.526 1.00 95.88 98 LEU A N 1
ATOM 700 C CA . LEU A 1 98 ? -9.206 -9.360 21.335 1.00 95.88 98 LEU A CA 1
ATOM 701 C C . LEU A 1 98 ? -7.960 -10.206 21.035 1.00 95.88 98 LEU A C 1
ATOM 703 O O . LEU A 1 98 ? -7.714 -10.558 19.882 1.00 95.88 98 LEU A O 1
ATOM 707 N N . ARG A 1 99 ? -7.190 -10.584 22.061 1.00 95.88 99 ARG A N 1
ATOM 708 C CA . ARG A 1 99 ? -6.017 -11.459 21.890 1.00 95.88 99 ARG A CA 1
ATOM 709 C C . ARG A 1 99 ? -6.400 -12.866 21.442 1.00 95.88 99 ARG A C 1
ATOM 711 O O . ARG A 1 99 ? -5.699 -13.440 20.618 1.00 95.88 99 ARG A O 1
ATOM 718 N N . GLU A 1 100 ? -7.510 -13.406 21.941 1.00 96.06 100 GLU A N 1
ATOM 719 C CA . GLU A 1 100 ? -8.058 -14.697 21.495 1.00 96.06 100 GLU A CA 1
ATOM 720 C C . GLU A 1 100 ? -8.465 -14.669 20.013 1.00 96.06 100 GLU A C 1
ATOM 722 O O . GLU A 1 100 ? -8.391 -15.689 19.333 1.00 96.06 100 GLU A O 1
ATOM 727 N N . ARG A 1 101 ? -8.815 -13.488 19.486 1.00 95.06 101 ARG A N 1
ATOM 728 C CA . ARG A 1 101 ? -9.054 -13.247 18.055 1.00 95.06 101 ARG A CA 1
ATOM 729 C C . ARG A 1 101 ? -7.787 -12.919 17.257 1.00 95.06 101 ARG A C 1
ATOM 731 O O . ARG A 1 101 ? -7.884 -12.573 16.086 1.00 95.06 101 ARG A O 1
ATOM 738 N N . GLY A 1 102 ? -6.606 -13.028 17.865 1.00 93.19 102 GLY A N 1
ATOM 739 C CA . GLY A 1 102 ? -5.322 -12.789 17.204 1.00 93.19 102 GLY A CA 1
ATOM 740 C C . GLY A 1 102 ? -4.912 -11.318 17.110 1.00 93.19 102 GLY A C 1
ATOM 741 O O . GLY A 1 102 ? -3.880 -11.013 16.516 1.00 93.19 102 GLY A O 1
ATOM 742 N N . THR A 1 103 ? -5.662 -10.388 17.711 1.00 93.50 103 THR A N 1
ATOM 743 C CA . THR A 1 103 ? -5.267 -8.976 17.749 1.00 93.50 103 THR A CA 1
ATOM 744 C C . THR A 1 103 ? -4.106 -8.789 18.730 1.00 93.50 103 THR A C 1
ATOM 746 O O . THR A 1 103 ? -4.242 -8.968 19.943 1.00 93.50 103 THR A O 1
ATOM 749 N N . THR A 1 104 ? -2.940 -8.427 18.199 1.00 92.69 104 THR A N 1
ATOM 750 C CA . THR A 1 104 ? -1.711 -8.162 18.962 1.00 92.69 104 THR A CA 1
ATOM 751 C C . THR A 1 104 ? -1.379 -6.667 18.961 1.00 92.69 104 THR A C 1
ATOM 753 O O . THR A 1 104 ? -2.077 -5.874 18.337 1.00 92.69 104 THR A O 1
ATOM 756 N N . GLY A 1 105 ? -0.364 -6.253 19.729 1.00 91.69 105 GLY A N 1
ATOM 757 C CA . GLY A 1 105 ? 0.070 -4.849 19.763 1.00 91.69 105 GLY A CA 1
ATOM 758 C C . GLY A 1 105 ? -0.947 -3.875 20.369 1.00 91.69 105 GLY A C 1
ATOM 759 O O . GLY A 1 105 ? -0.917 -2.694 20.048 1.00 91.69 105 GLY A O 1
ATOM 760 N N . ILE A 1 106 ? -1.862 -4.347 21.224 1.00 94.88 106 ILE A N 1
ATOM 761 C CA . ILE A 1 106 ? -2.882 -3.502 21.864 1.00 94.88 106 ILE A CA 1
ATOM 762 C C . ILE A 1 106 ? -2.214 -2.545 22.857 1.00 94.88 106 ILE A C 1
ATOM 764 O O . ILE A 1 106 ? -1.745 -2.983 23.910 1.00 94.88 106 ILE A O 1
ATOM 768 N N . ILE A 1 107 ? -2.220 -1.251 22.536 1.00 92.94 107 ILE A N 1
ATOM 769 C CA . ILE A 1 107 ? -1.773 -0.171 23.426 1.00 92.94 107 ILE A CA 1
ATOM 770 C C . ILE A 1 107 ? -2.896 0.154 24.404 1.00 92.94 107 ILE A C 1
ATOM 772 O O . ILE A 1 107 ? -2.714 0.153 25.621 1.00 92.94 107 ILE A O 1
ATOM 776 N N . ASP A 1 108 ? -4.084 0.399 23.858 1.00 92.44 108 ASP A N 1
ATOM 777 C CA . ASP A 1 108 ? -5.240 0.826 24.627 1.00 92.44 108 ASP A CA 1
ATOM 778 C C . ASP A 1 108 ? -6.522 0.257 24.035 1.00 92.44 108 ASP A C 1
ATOM 780 O O . ASP A 1 108 ? -6.653 0.108 22.821 1.00 92.44 108 ASP A O 1
ATOM 784 N N . VAL A 1 109 ? -7.471 -0.066 24.904 1.00 94.00 109 VAL A N 1
ATOM 785 C CA . VAL A 1 109 ? -8.808 -0.470 24.490 1.00 94.00 109 VAL A CA 1
ATOM 786 C C . VAL A 1 109 ? -9.806 -0.020 25.540 1.00 94.00 109 VAL A C 1
ATOM 788 O O 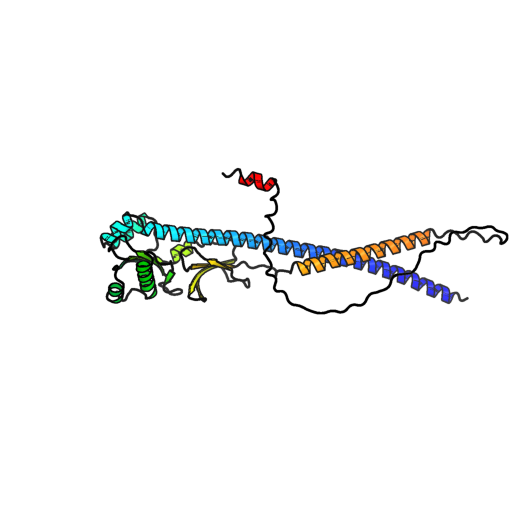. VAL A 1 109 ? -9.632 -0.280 26.733 1.00 94.00 109 VAL A O 1
ATOM 791 N N . ARG A 1 110 ? -10.850 0.669 25.093 1.00 92.31 110 ARG A N 1
ATOM 792 C CA . ARG A 1 110 ? -11.862 1.241 25.977 1.00 92.31 110 ARG A CA 1
ATOM 793 C C . ARG A 1 110 ? -13.203 1.362 25.276 1.00 92.31 110 ARG A C 1
ATOM 795 O O . ARG A 1 110 ? -13.275 1.445 24.052 1.00 92.31 110 ARG A O 1
ATOM 802 N N . VAL A 1 111 ? -14.257 1.399 26.078 1.00 93.69 111 VAL A N 1
ATOM 803 C CA . VAL A 1 111 ? -15.613 1.689 25.618 1.00 93.69 111 VAL A CA 1
ATOM 804 C C . VAL A 1 111 ? -15.936 3.121 26.013 1.00 93.69 111 VAL A C 1
ATOM 806 O O . VAL A 1 111 ? -15.877 3.476 27.187 1.00 93.69 111 VAL A O 1
ATOM 809 N N . LEU A 1 112 ? -16.219 3.943 25.014 1.00 92.38 112 LEU A N 1
ATOM 810 C CA . LEU A 1 112 ? -16.626 5.331 25.158 1.00 92.38 112 LEU A CA 1
ATOM 811 C C . LEU A 1 112 ? -18.155 5.432 25.140 1.00 92.38 112 LEU A C 1
ATOM 813 O O . LEU A 1 112 ? -18.806 4.583 24.526 1.00 92.38 112 LEU A O 1
ATOM 817 N N . PRO A 1 113 ? -18.741 6.467 25.762 1.00 91.12 113 PRO A N 1
ATOM 818 C CA . PRO A 1 113 ? -20.180 6.691 25.712 1.00 91.12 113 PRO A CA 1
ATOM 819 C C . PRO A 1 113 ? -20.709 6.858 24.280 1.00 91.12 113 PRO A C 1
ATOM 821 O O . PRO A 1 113 ? -19.979 7.240 23.367 1.00 91.12 113 PRO A O 1
ATOM 824 N N . ALA A 1 114 ? -21.999 6.584 24.072 1.00 89.38 114 ALA A N 1
ATOM 825 C CA . ALA A 1 114 ? -22.635 6.718 22.756 1.00 89.38 114 ALA A CA 1
ATOM 826 C C . ALA A 1 114 ? -22.937 8.178 22.370 1.00 89.38 114 ALA A C 1
ATOM 828 O O . ALA A 1 114 ? -23.229 8.456 21.206 1.00 89.38 114 ALA A O 1
ATOM 829 N N . GLN A 1 115 ? -22.915 9.097 23.340 1.00 88.25 115 GLN A N 1
ATOM 830 C CA . GLN A 1 115 ? -23.263 10.501 23.148 1.00 88.25 115 GLN A CA 1
ATOM 831 C C . GLN A 1 115 ? -22.003 11.338 22.912 1.00 88.25 115 GLN A C 1
ATOM 833 O O . GLN A 1 115 ? -21.049 11.273 23.684 1.00 88.25 115 GLN A O 1
ATOM 838 N N . ILE A 1 116 ? -22.014 12.154 21.854 1.00 82.81 116 ILE A N 1
ATOM 839 C CA . ILE A 1 116 ? -20.872 13.004 21.470 1.00 82.81 116 ILE A CA 1
ATOM 840 C C . ILE A 1 116 ? -20.524 13.995 22.589 1.00 82.81 116 ILE A C 1
ATOM 842 O O . ILE A 1 116 ? -19.349 14.172 22.906 1.00 82.81 116 ILE A O 1
ATOM 846 N N . ASP A 1 117 ? -21.539 14.593 23.215 1.00 82.38 117 ASP A N 1
ATOM 847 C CA . ASP A 1 117 ? -21.351 15.581 24.281 1.00 82.38 117 ASP A CA 1
ATOM 848 C C . ASP A 1 117 ? -20.665 14.959 25.503 1.00 82.38 117 ASP A C 1
ATOM 850 O O . ASP A 1 117 ? -19.763 15.557 26.087 1.00 82.38 117 ASP A O 1
ATOM 854 N N . GLU A 1 118 ? -21.014 13.716 25.846 1.00 77.19 118 GLU A N 1
ATOM 855 C CA . GLU A 1 118 ? -20.382 12.981 26.942 1.00 77.19 118 GLU A CA 1
ATOM 856 C C . GLU A 1 118 ? -18.927 12.613 26.638 1.00 77.19 118 GLU A C 1
ATOM 858 O O . GLU A 1 118 ? -18.118 12.589 27.560 1.00 77.19 118 GLU A O 1
ATOM 863 N N . ILE A 1 119 ? -18.559 12.369 25.375 1.00 77.94 119 ILE A N 1
ATOM 864 C CA . ILE A 1 119 ? -17.156 12.146 24.983 1.00 77.94 119 ILE A CA 1
ATOM 865 C C . ILE A 1 119 ? -16.340 13.434 25.149 1.00 77.94 119 ILE A C 1
ATOM 867 O O . ILE A 1 119 ? -15.212 13.384 25.636 1.00 77.94 119 ILE A O 1
ATOM 871 N N . ALA A 1 120 ? -16.907 14.584 24.774 1.00 71.75 120 ALA A N 1
ATOM 872 C CA . ALA A 1 120 ? -16.243 15.879 24.915 1.00 71.75 120 ALA A CA 1
ATOM 873 C C . ALA A 1 120 ? -16.113 16.319 26.387 1.00 71.75 120 ALA A C 1
ATOM 875 O O . ALA A 1 120 ? -15.111 16.924 26.762 1.00 71.75 120 ALA A O 1
ATOM 876 N N . LEU A 1 121 ? -17.113 16.005 27.219 1.00 64.44 121 LEU A N 1
ATOM 877 C CA . LEU A 1 121 ? -17.169 16.368 28.641 1.00 64.44 121 LEU A CA 1
ATOM 878 C C . LEU A 1 121 ? -16.371 15.415 29.541 1.00 64.44 121 LEU A C 1
ATOM 880 O O . LEU A 1 121 ? -15.703 15.874 30.465 1.00 64.44 121 LEU A O 1
ATOM 884 N N . ASN A 1 122 ? -16.414 14.107 29.268 1.00 60.06 122 ASN A N 1
ATOM 885 C CA . ASN A 1 122 ? -15.647 13.082 29.985 1.00 60.06 122 ASN A CA 1
ATOM 886 C C . ASN A 1 122 ? -14.301 12.799 29.318 1.00 60.06 122 ASN A C 1
ATOM 888 O O . ASN A 1 122 ? -13.766 11.705 29.496 1.00 60.06 122 ASN A O 1
ATOM 892 N N . GLY A 1 123 ? -13.786 13.737 28.517 1.00 58.25 123 GLY A N 1
ATOM 893 C CA . GLY A 1 123 ? -12.494 13.622 27.863 1.00 58.25 123 GLY A CA 1
ATOM 894 C C . GLY A 1 123 ? -11.407 13.398 28.904 1.00 58.25 123 GLY A C 1
ATOM 895 O O . GLY A 1 123 ? -10.826 14.346 29.425 1.00 58.25 123 GLY A O 1
ATOM 896 N N . ASP A 1 124 ? -11.148 12.129 29.217 1.00 54.62 124 ASP A N 1
ATOM 897 C CA . ASP A 1 124 ? -9.918 11.661 29.827 1.00 54.62 124 ASP A CA 1
ATOM 898 C C . ASP A 1 124 ? -8.821 12.393 29.059 1.00 54.62 124 ASP A C 1
ATOM 900 O O . ASP A 1 124 ? -8.689 12.176 27.853 1.00 54.62 124 ASP A O 1
ATOM 904 N N . GLY A 1 125 ? -8.061 13.280 29.710 1.00 59.91 125 GLY A N 1
ATOM 905 C CA . GLY A 1 125 ? -7.067 14.146 29.050 1.00 59.91 125 GLY A CA 1
ATOM 906 C C . GLY A 1 125 ? -5.966 13.398 28.276 1.00 59.91 125 GLY A C 1
ATOM 907 O O . GLY A 1 125 ? -5.059 14.016 27.734 1.00 59.91 125 GLY A O 1
ATOM 908 N N . ASN A 1 126 ? -6.060 12.070 28.230 1.00 66.94 126 ASN A N 1
ATOM 909 C CA . ASN A 1 126 ? -5.223 11.122 27.517 1.00 66.94 126 ASN A CA 1
ATOM 910 C C . ASN A 1 126 ? -5.779 10.710 26.134 1.00 66.94 126 ASN A C 1
ATOM 912 O O . ASN A 1 126 ? -5.102 9.971 25.417 1.00 66.94 126 ASN A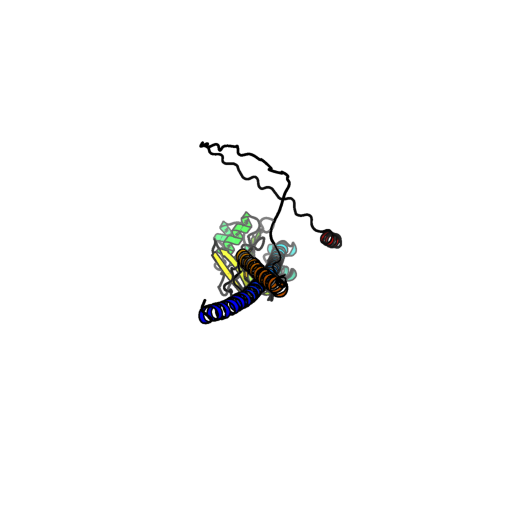 O 1
ATOM 916 N N . LEU A 1 127 ? -7.000 11.114 25.757 1.00 74.31 127 LEU A N 1
ATOM 917 C CA . LEU A 1 127 ? -7.557 10.871 24.422 1.00 74.31 127 LEU A CA 1
ATOM 918 C C . LEU A 1 127 ? -7.115 11.973 23.459 1.00 74.31 127 LEU A C 1
ATOM 920 O O . LEU A 1 127 ? -7.459 13.140 23.617 1.00 74.31 127 LEU A O 1
ATOM 924 N N . ASP A 1 128 ? -6.366 11.578 22.434 1.00 81.62 128 ASP A N 1
ATOM 925 C CA . ASP A 1 128 ? -5.983 12.474 21.348 1.00 81.62 128 ASP A CA 1
ATOM 926 C C . ASP A 1 128 ? -7.228 12.988 20.597 1.00 81.62 128 ASP A C 1
ATOM 928 O O . ASP A 1 128 ? -8.246 12.292 20.478 1.00 81.62 128 ASP A O 1
ATOM 932 N N . PHE A 1 129 ? -7.132 14.189 20.031 1.00 86.06 129 PHE A N 1
ATOM 933 C CA . PHE A 1 129 ? -8.151 14.766 19.164 1.00 86.06 129 PHE A CA 1
ATOM 934 C C . PHE A 1 129 ? -8.503 13.819 18.010 1.00 86.06 129 PHE A C 1
ATOM 936 O O . PHE A 1 129 ? -9.679 13.576 17.753 1.00 86.06 129 PHE A O 1
ATOM 943 N N . ALA A 1 130 ? -7.506 13.192 17.378 1.00 86.44 130 ALA A N 1
ATOM 944 C CA . ALA A 1 130 ? -7.747 12.253 16.279 1.00 86.44 130 ALA A CA 1
ATOM 945 C C . ALA A 1 130 ? -8.479 10.967 16.729 1.00 86.44 130 ALA A C 1
ATOM 947 O O . ALA A 1 130 ? -9.241 10.373 15.959 1.00 86.44 130 ALA A O 1
ATOM 948 N N . ALA A 1 131 ? -8.291 10.541 17.984 1.00 89.38 131 ALA A N 1
ATOM 949 C CA . ALA A 1 131 ? -8.983 9.382 18.549 1.00 89.38 131 ALA A CA 1
ATOM 950 C C . ALA A 1 131 ? -10.444 9.731 18.843 1.00 89.38 131 ALA A C 1
ATOM 952 O O . ALA A 1 131 ? -11.346 8.940 18.573 1.00 89.38 131 ALA A O 1
ATOM 953 N N . THR A 1 132 ? -10.664 10.950 19.333 1.00 90.00 132 THR A N 1
ATOM 954 C CA . THR A 1 132 ? -11.990 11.524 19.565 1.00 90.00 132 THR A CA 1
ATOM 955 C C . THR A 1 132 ? -12.754 11.688 18.255 1.00 90.00 132 THR A C 1
ATOM 957 O O . THR A 1 132 ? -13.905 11.273 18.160 1.00 90.00 132 THR A O 1
ATOM 960 N N . GLU A 1 133 ? -12.105 12.209 17.212 1.00 91.38 133 GLU A N 1
ATOM 961 C CA . GLU A 1 133 ? -12.685 12.326 15.873 1.00 91.38 133 GLU A CA 1
ATOM 962 C C . GLU A 1 133 ? -13.090 10.953 15.321 1.00 91.38 133 GLU A C 1
ATOM 964 O O . GLU A 1 133 ? -14.210 10.791 14.845 1.00 91.38 133 GLU A O 1
ATOM 969 N N . SER A 1 134 ? -12.229 9.941 15.480 1.00 92.25 134 SER A N 1
ATOM 970 C CA . SER A 1 134 ? -12.548 8.560 15.091 1.00 92.25 134 SER A CA 1
ATOM 971 C C . SER A 1 134 ? -13.748 8.018 15.873 1.00 92.25 134 SER A C 1
ATOM 973 O O . SER A 1 134 ? -14.627 7.382 15.302 1.00 92.25 134 SER A O 1
ATOM 975 N N . ALA A 1 135 ? -13.840 8.285 17.177 1.00 92.62 135 ALA A N 1
ATOM 976 C CA . ALA A 1 135 ? -14.999 7.873 17.965 1.00 92.62 135 ALA A CA 1
ATOM 977 C C . ALA A 1 135 ? -16.291 8.551 17.479 1.00 92.62 135 ALA A C 1
ATOM 979 O O . ALA A 1 135 ? -17.304 7.877 17.301 1.00 92.62 135 ALA A O 1
ATOM 980 N N . ILE A 1 136 ? -16.250 9.859 17.208 1.00 92.19 136 ILE A N 1
ATOM 981 C CA . ILE A 1 136 ? -17.388 10.626 16.680 1.00 92.19 136 ILE A CA 1
ATOM 982 C C . ILE A 1 136 ? -17.816 10.101 15.306 1.00 92.19 136 ILE A C 1
ATOM 984 O O . ILE A 1 136 ? -19.012 9.948 15.052 1.00 92.19 136 ILE A O 1
ATOM 988 N N . GLU A 1 137 ? -16.862 9.796 14.429 1.00 93.62 137 GLU A N 1
ATOM 989 C CA . GLU A 1 137 ? -17.126 9.186 13.125 1.00 93.62 137 GLU A CA 1
ATOM 990 C C . GLU A 1 137 ? -17.796 7.817 13.286 1.00 93.62 137 GLU A C 1
ATOM 992 O O . GLU A 1 137 ? -18.843 7.566 12.695 1.00 93.62 137 GLU A O 1
ATOM 997 N N . ALA A 1 138 ? -17.299 6.974 14.195 1.00 94.88 138 ALA A N 1
ATOM 998 C CA . ALA A 1 138 ? -17.924 5.690 14.491 1.00 94.88 138 ALA A CA 1
ATOM 999 C C . ALA A 1 138 ? -19.346 5.824 15.062 1.00 94.88 138 ALA A C 1
ATOM 1001 O O . ALA A 1 138 ? -20.189 4.977 14.767 1.00 94.88 138 ALA A O 1
ATOM 1002 N N . ILE A 1 139 ? -19.659 6.870 15.839 1.00 93.56 139 ILE A N 1
ATOM 1003 C CA . ILE A 1 139 ? -21.039 7.138 16.288 1.00 93.56 139 ILE A CA 1
ATOM 1004 C C . ILE A 1 139 ? -21.956 7.383 15.086 1.00 93.56 139 ILE A C 1
ATOM 1006 O O . ILE A 1 139 ? -23.068 6.842 15.049 1.00 93.56 139 ILE A O 1
ATOM 1010 N N . ARG A 1 140 ? -21.492 8.197 14.130 1.00 93.56 140 ARG A N 1
ATOM 1011 C CA . ARG A 1 140 ? -22.259 8.638 12.956 1.00 93.56 140 ARG A CA 1
ATOM 1012 C C . ARG A 1 140 ? -22.444 7.513 11.943 1.00 93.56 140 ARG A C 1
ATOM 1014 O O . ARG A 1 140 ? -23.575 7.209 11.577 1.00 93.56 140 ARG A O 1
ATOM 1021 N N . ASP A 1 141 ? -21.355 6.842 11.590 1.00 94.69 141 ASP A N 1
ATOM 1022 C CA . ASP A 1 141 ? -21.300 5.913 10.458 1.00 94.69 141 ASP A CA 1
ATOM 1023 C C . ASP A 1 141 ? -21.201 4.444 10.899 1.00 94.69 141 ASP A C 1
ATOM 1025 O O . ASP A 1 141 ? -20.954 3.538 10.103 1.00 94.69 141 ASP A O 1
ATOM 1029 N N . SER A 1 142 ? -21.402 4.177 12.196 1.00 93.88 142 SER A N 1
ATOM 1030 C CA . SER A 1 142 ? -21.232 2.876 12.874 1.00 93.88 142 SER A CA 1
ATOM 1031 C C . SER A 1 142 ? -19.797 2.328 12.898 1.00 93.88 142 SER A C 1
ATOM 1033 O O . SER A 1 142 ? -19.492 1.417 13.673 1.00 93.88 142 SER A O 1
ATOM 1035 N N . ARG A 1 143 ? -18.901 2.879 12.079 1.00 93.81 143 ARG A N 1
ATOM 1036 C CA . ARG A 1 143 ? -17.468 2.581 12.012 1.00 93.81 143 ARG A CA 1
ATOM 1037 C C . ARG A 1 143 ? -16.711 3.835 11.592 1.00 93.81 143 ARG A C 1
ATOM 1039 O O . ARG A 1 143 ? -17.243 4.614 10.812 1.00 93.81 143 ARG A O 1
ATOM 1046 N N . ALA A 1 144 ? -15.483 3.981 12.065 1.00 94.25 144 ALA A N 1
ATOM 1047 C CA . ALA A 1 144 ? -14.564 4.984 11.545 1.00 94.25 144 ALA A CA 1
ATOM 1048 C C . ALA A 1 144 ? -13.555 4.366 10.580 1.00 94.25 144 ALA A C 1
ATOM 1050 O O . ALA A 1 144 ? -13.194 3.189 10.707 1.00 94.25 144 ALA A O 1
ATOM 1051 N N . GLU A 1 145 ? -13.064 5.175 9.649 1.00 93.56 145 GLU A N 1
ATOM 1052 C CA . GLU A 1 145 ? -11.902 4.833 8.839 1.00 93.56 145 GLU A CA 1
ATOM 1053 C C . GLU A 1 145 ? -10.655 4.677 9.714 1.00 93.56 145 GLU A C 1
ATOM 1055 O O . GLU A 1 145 ? -10.370 5.495 10.597 1.00 93.56 145 GLU A O 1
ATOM 1060 N N . ILE A 1 146 ? -9.878 3.632 9.427 1.00 93.44 146 ILE A N 1
ATOM 1061 C CA . ILE A 1 146 ? -8.639 3.345 10.149 1.00 93.44 146 ILE A CA 1
ATOM 1062 C C . ILE A 1 146 ? -7.624 4.437 9.827 1.00 93.44 146 ILE A C 1
ATOM 1064 O O . ILE A 1 146 ? -7.332 4.686 8.650 1.00 93.44 146 ILE A O 1
ATOM 1068 N N . ARG A 1 147 ? -7.060 5.044 10.872 1.00 91.81 147 ARG A N 1
ATOM 1069 C CA . ARG A 1 147 ? -6.071 6.124 10.776 1.00 91.81 147 ARG A CA 1
ATOM 1070 C C . ARG A 1 147 ? -4.932 5.932 11.769 1.00 91.81 147 ARG A C 1
ATOM 1072 O O . ARG A 1 147 ? -5.120 5.279 12.797 1.00 91.81 147 ARG A O 1
ATOM 1079 N N . VAL A 1 148 ? -3.775 6.520 11.480 1.00 91.38 148 VAL A N 1
ATOM 1080 C CA . VAL A 1 148 ? -2.702 6.673 12.466 1.00 91.38 148 VAL A CA 1
ATOM 1081 C C . VAL A 1 148 ? -2.896 7.976 13.218 1.00 91.38 148 VAL A C 1
ATOM 1083 O O . VAL A 1 148 ? -3.366 8.990 12.694 1.00 91.38 148 VAL A O 1
ATOM 1086 N N . ILE A 1 149 ? -2.551 7.916 14.489 1.00 89.62 149 ILE A N 1
ATOM 1087 C CA . ILE A 1 149 ? -2.514 9.037 15.402 1.00 89.62 149 ILE A CA 1
ATOM 1088 C C . ILE A 1 149 ? -1.061 9.275 15.781 1.00 89.62 149 ILE A C 1
ATOM 1090 O O . ILE A 1 149 ? -0.324 8.321 16.028 1.00 89.62 149 ILE A O 1
ATOM 1094 N N . GLN A 1 150 ? -0.679 10.554 15.819 1.00 84.88 150 GLN A N 1
ATOM 1095 C CA . GLN A 1 150 ? 0.677 11.012 16.132 1.00 84.88 150 GLN A CA 1
ATOM 1096 C C . GLN A 1 150 ? 1.752 10.406 15.215 1.00 84.88 150 GLN A C 1
ATOM 1098 O O . GLN A 1 150 ? 2.788 9.942 15.680 1.00 84.88 150 GLN A O 1
ATOM 1103 N N . ALA A 1 151 ? 1.504 10.425 13.902 1.00 84.00 151 ALA A N 1
ATOM 1104 C CA . ALA A 1 151 ? 2.474 9.984 12.900 1.00 84.00 151 ALA A CA 1
ATOM 1105 C C . ALA A 1 151 ? 3.847 10.654 13.104 1.00 84.00 151 ALA A C 1
ATOM 1107 O O . ALA A 1 151 ? 3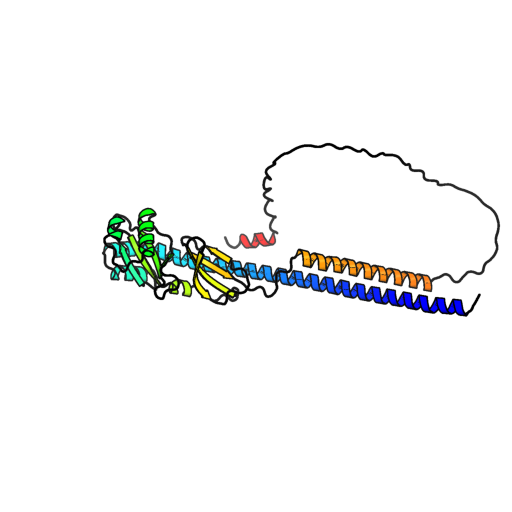.932 11.880 13.235 1.00 84.00 151 ALA A O 1
ATOM 1108 N N . GLY A 1 152 ? 4.912 9.851 13.134 1.00 78.56 152 GLY A N 1
ATOM 1109 C CA . GLY A 1 152 ? 6.283 10.308 13.368 1.00 78.56 152 GLY A CA 1
ATOM 1110 C C . GLY A 1 152 ? 6.633 10.601 14.833 1.00 78.56 152 GLY A C 1
ATOM 1111 O O . GLY A 1 152 ? 7.728 11.101 15.099 1.00 78.56 152 GLY A O 1
ATOM 1112 N N . SER A 1 153 ? 5.737 10.319 15.786 1.00 84.94 153 SER A N 1
ATOM 1113 C CA . SER A 1 153 ? 6.022 10.385 17.225 1.00 84.94 153 SER A CA 1
ATOM 1114 C C . SER A 1 153 ? 6.399 9.004 17.787 1.00 84.94 153 SER A C 1
ATOM 1116 O O . SER A 1 153 ? 6.220 7.975 17.142 1.00 84.94 153 SER A O 1
ATOM 1118 N N . ALA A 1 154 ? 6.918 8.963 19.018 1.00 83.12 154 ALA A N 1
ATOM 1119 C CA . ALA A 1 154 ? 7.179 7.698 19.715 1.00 83.12 154 ALA A CA 1
ATOM 1120 C C . ALA A 1 154 ? 5.893 6.933 20.097 1.00 83.12 154 ALA A C 1
ATOM 1122 O O . ALA A 1 154 ? 5.947 5.731 20.346 1.00 83.12 154 ALA A O 1
ATOM 1123 N N . ASP A 1 155 ? 4.754 7.627 20.119 1.00 85.69 155 ASP A N 1
ATOM 1124 C CA . ASP A 1 155 ? 3.432 7.122 20.503 1.00 85.69 155 ASP A CA 1
ATOM 1125 C C . ASP A 1 155 ? 2.529 6.883 19.274 1.00 85.69 155 ASP A C 1
ATOM 1127 O O . ASP A 1 155 ? 1.293 6.831 19.369 1.00 85.69 155 ASP A O 1
ATOM 1131 N N . GLU A 1 156 ? 3.154 6.734 18.104 1.00 88.12 156 GLU A N 1
ATOM 1132 C CA . GLU A 1 156 ? 2.484 6.453 16.844 1.00 88.12 156 GLU A CA 1
ATOM 1133 C C . GLU A 1 156 ? 1.619 5.187 16.953 1.00 88.12 156 GLU A C 1
ATOM 1135 O O . GLU A 1 156 ? 2.077 4.096 17.311 1.00 88.12 156 GLU A O 1
ATOM 1140 N N . SER A 1 157 ? 0.324 5.331 16.668 1.00 92.00 157 SER A N 1
ATOM 1141 C CA . SER A 1 157 ? -0.643 4.255 16.895 1.00 92.00 157 SER A CA 1
ATOM 1142 C C . SER A 1 157 ? -1.776 4.251 15.883 1.00 92.00 157 SER A C 1
ATOM 1144 O O . SER A 1 157 ? -2.274 5.297 15.477 1.00 92.00 157 SER A O 1
ATOM 1146 N N . LEU A 1 158 ? -2.210 3.055 15.500 1.00 93.06 158 LEU A N 1
ATOM 1147 C CA . LEU A 1 158 ? -3.390 2.838 14.672 1.00 93.06 158 LEU A CA 1
ATOM 1148 C C . LEU A 1 158 ? -4.628 2.889 15.537 1.00 93.06 158 LEU A C 1
ATOM 1150 O O . LEU A 1 158 ? -4.671 2.250 16.589 1.00 93.06 158 LEU A O 1
ATOM 1154 N N . VAL A 1 159 ? -5.647 3.593 15.066 1.00 94.62 159 VAL A N 1
ATOM 1155 C CA . VAL A 1 159 ? -6.909 3.709 15.780 1.00 94.62 159 VAL A CA 1
ATOM 1156 C C . VAL A 1 159 ? -8.048 3.123 14.980 1.00 94.62 159 VAL A C 1
ATOM 1158 O O . VAL A 1 159 ? -8.259 3.433 13.809 1.00 94.62 159 VAL A O 1
ATOM 1161 N N . PHE A 1 160 ? -8.782 2.266 15.677 1.00 95.88 160 PHE A N 1
ATOM 1162 C CA . PHE A 1 160 ? -10.007 1.641 15.235 1.00 95.88 160 PHE A CA 1
ATOM 1163 C C . PHE A 1 160 ? -11.111 2.127 16.163 1.00 95.88 160 PHE A C 1
ATOM 1165 O O . PHE A 1 160 ? -10.977 2.068 17.388 1.00 95.88 160 PHE A O 1
ATOM 1172 N N . ALA A 1 161 ? -12.204 2.599 15.581 1.00 95.62 161 ALA A N 1
ATOM 1173 C CA . ALA A 1 161 ? -13.384 2.982 16.332 1.00 95.62 161 ALA A CA 1
ATOM 1174 C C . ALA A 1 161 ? -14.612 2.325 15.712 1.00 95.62 161 ALA A C 1
ATOM 1176 O O . ALA A 1 161 ? -14.815 2.359 14.494 1.00 95.62 161 ALA A O 1
ATOM 1177 N N . GLN A 1 162 ? -15.431 1.721 16.564 1.00 95.88 162 GLN A N 1
ATOM 1178 C CA . GLN A 1 162 ? -16.633 1.033 16.139 1.00 95.88 162 GLN A CA 1
ATOM 1179 C C . GLN A 1 162 ? -17.767 1.226 17.138 1.00 95.88 162 GLN A C 1
ATOM 1181 O O . GLN A 1 162 ? -17.594 1.050 18.342 1.00 95.88 162 GLN A O 1
ATOM 1186 N N . ARG A 1 163 ? -18.966 1.501 16.628 1.00 95.56 163 ARG A N 1
ATOM 1187 C CA . ARG A 1 163 ? -20.173 1.536 17.449 1.00 95.56 163 ARG A CA 1
ATOM 1188 C C . ARG A 1 163 ? -20.582 0.129 17.881 1.00 95.56 163 ARG A C 1
ATOM 1190 O O . ARG A 1 163 ? -20.720 -0.773 17.053 1.00 95.56 163 ARG A O 1
ATOM 1197 N N . LEU A 1 164 ? -20.792 -0.048 19.181 1.00 94.88 164 LEU A N 1
ATOM 1198 C CA . LEU A 1 164 ? -21.326 -1.284 19.738 1.00 94.88 164 LEU A CA 1
ATOM 1199 C C . LEU A 1 164 ? -22.841 -1.363 19.482 1.00 94.88 164 LEU A C 1
ATOM 1201 O O . LEU A 1 164 ? -23.522 -0.336 19.476 1.00 94.88 164 LEU A O 1
ATOM 1205 N N . PRO A 1 165 ? -23.399 -2.568 19.280 1.00 91.12 165 PRO A N 1
ATOM 1206 C CA . PRO A 1 165 ? -24.832 -2.727 19.067 1.00 91.12 165 PRO A CA 1
ATOM 1207 C C . PRO A 1 165 ? -25.630 -2.347 20.324 1.00 91.12 165 PRO A C 1
ATOM 1209 O O . PRO A 1 165 ? -25.384 -2.880 21.412 1.00 91.12 165 PRO A O 1
ATOM 1212 N N . GLY A 1 166 ? -26.627 -1.475 20.140 1.00 85.69 166 GLY A N 1
ATOM 1213 C CA . GLY A 1 166 ? -27.470 -0.912 21.201 1.00 85.69 166 GLY A CA 1
ATOM 1214 C C . GLY A 1 166 ? -26.992 0.468 21.670 1.00 85.69 166 GLY A C 1
ATOM 1215 O O . GLY A 1 166 ? -26.363 1.210 20.918 1.00 85.69 166 GLY A O 1
ATOM 1216 N N . GLU A 1 167 ? -27.283 0.808 22.926 1.00 78.50 167 GLU A N 1
ATOM 1217 C CA . GLU A 1 167 ? -26.818 2.045 23.584 1.00 78.50 167 GLU A CA 1
ATOM 1218 C C . GLU A 1 167 ? -25.462 1.863 24.293 1.00 78.50 167 GLU A C 1
ATOM 1220 O O . GLU A 1 167 ? -25.044 2.691 25.094 1.00 78.50 167 GLU A O 1
ATOM 1225 N N . SER A 1 168 ? -24.746 0.773 23.996 1.00 81.81 168 SER A N 1
ATOM 1226 C CA . SER A 1 168 ? -23.512 0.380 24.692 1.00 81.81 168 SER A CA 1
ATOM 1227 C C . SER A 1 168 ? -22.286 1.248 24.378 1.00 81.81 168 SER A C 1
ATOM 1229 O O . SER A 1 168 ? -21.234 1.014 24.962 1.00 81.81 168 SER A O 1
ATOM 1231 N N . GLY A 1 169 ? -22.398 2.229 23.479 1.00 92.12 169 GLY A N 1
ATOM 1232 C CA . GLY A 1 169 ? -21.319 3.173 23.188 1.00 92.12 169 GLY A CA 1
ATOM 1233 C C . GLY A 1 169 ? -20.441 2.812 21.993 1.00 92.12 169 GLY A C 1
ATOM 1234 O O . GLY A 1 169 ? -20.878 2.148 21.049 1.00 92.12 169 GLY A O 1
ATOM 1235 N N . VAL A 1 170 ? -19.202 3.299 22.016 1.00 94.12 170 VAL A N 1
ATOM 1236 C CA . VAL A 1 170 ? -18.196 3.102 20.967 1.00 94.12 170 VAL A CA 1
ATOM 1237 C C . VAL A 1 170 ? -16.984 2.389 21.536 1.00 94.12 170 VAL A C 1
ATOM 1239 O O . VAL A 1 170 ? -16.358 2.851 22.482 1.00 94.12 170 VAL A O 1
ATOM 1242 N N . LEU A 1 171 ? -16.619 1.272 20.923 1.00 95.06 171 LEU A N 1
ATOM 1243 C CA . LEU A 1 171 ? -15.363 0.595 21.174 1.00 95.06 171 LEU A CA 1
ATOM 1244 C C . LEU A 1 171 ? -14.239 1.333 20.443 1.00 95.06 171 LEU A C 1
ATOM 1246 O O . LEU A 1 171 ? -14.247 1.418 19.214 1.00 95.06 171 LEU A O 1
ATOM 1250 N N . LEU A 1 172 ? -13.278 1.848 21.204 1.00 94.81 172 LEU A N 1
ATOM 1251 C CA . LEU A 1 172 ? -12.046 2.436 20.696 1.00 94.81 172 LEU A CA 1
ATOM 1252 C C . LEU A 1 172 ? -10.884 1.484 20.990 1.00 94.81 172 LEU A C 1
ATOM 1254 O O . LEU A 1 172 ? -10.642 1.124 22.145 1.00 94.81 172 LEU A O 1
ATOM 1258 N N . LEU A 1 173 ? -10.149 1.109 19.949 1.00 95.44 173 LEU A N 1
ATOM 1259 C CA . LEU A 1 173 ? -8.962 0.267 20.023 1.00 95.44 173 LEU A CA 1
ATOM 1260 C C . LEU A 1 173 ? -7.769 1.019 19.424 1.00 95.44 173 LEU A C 1
ATOM 1262 O O . LEU A 1 173 ? -7.834 1.492 18.290 1.00 95.44 173 LEU A O 1
ATOM 1266 N N . ARG A 1 174 ? -6.668 1.088 20.179 1.00 94.56 174 ARG A N 1
ATOM 1267 C CA . ARG A 1 174 ? -5.374 1.609 19.728 1.00 94.56 174 ARG A CA 1
ATOM 1268 C C . ARG A 1 174 ? -4.361 0.475 19.630 1.00 94.56 174 ARG A C 1
ATOM 1270 O O . ARG A 1 174 ? -4.114 -0.215 20.623 1.00 94.56 174 ARG A O 1
ATOM 1277 N N . LEU A 1 175 ? -3.752 0.314 18.461 1.00 94.69 175 LEU A N 1
ATOM 1278 C CA . LEU A 1 175 ? -2.697 -0.666 18.200 1.00 94.69 175 LEU A CA 1
ATOM 1279 C C . LEU A 1 175 ? -1.373 0.028 17.877 1.00 94.69 175 LEU A C 1
ATOM 1281 O O . LEU A 1 175 ? -1.367 1.143 17.359 1.00 94.69 175 LEU A O 1
ATOM 1285 N N . THR A 1 176 ? -0.247 -0.631 18.140 1.00 92.19 176 THR A N 1
ATOM 1286 C CA . THR A 1 176 ? 1.063 -0.164 17.667 1.00 92.19 176 THR A CA 1
ATOM 1287 C C . THR A 1 176 ? 1.134 -0.257 16.142 1.00 92.19 176 THR A C 1
ATOM 1289 O O . THR A 1 176 ? 0.699 -1.251 15.554 1.00 92.19 176 THR A O 1
ATOM 1292 N N . THR A 1 177 ? 1.720 0.742 15.473 1.00 89.56 177 THR A N 1
ATOM 1293 C CA . THR A 1 177 ? 1.939 0.678 14.013 1.00 89.56 177 THR A CA 1
ATOM 1294 C C . THR A 1 177 ? 2.878 -0.452 13.611 1.00 89.56 177 THR A C 1
ATOM 1296 O O . THR A 1 177 ? 2.757 -0.981 12.507 1.00 89.56 177 THR A O 1
ATOM 1299 N N . SER A 1 178 ? 3.718 -0.918 14.542 1.00 86.12 178 SER A N 1
ATOM 1300 C CA . SER A 1 178 ? 4.603 -2.069 14.347 1.00 86.12 178 SER A CA 1
ATOM 1301 C C . SER A 1 178 ? 3.887 -3.362 13.939 1.00 86.12 178 SER A C 1
ATOM 1303 O O . SER A 1 178 ? 4.491 -4.227 13.306 1.00 86.12 178 SER A O 1
ATOM 1305 N N . VAL A 1 179 ? 2.591 -3.500 14.250 1.00 86.94 179 VAL A N 1
ATOM 1306 C CA . VAL A 1 179 ? 1.783 -4.634 13.776 1.00 86.94 179 VAL A CA 1
ATOM 1307 C C . VAL A 1 179 ? 1.705 -4.632 12.248 1.00 86.94 179 VAL A C 1
ATOM 1309 O O . VAL A 1 179 ? 1.856 -5.683 11.633 1.00 86.94 179 VAL A O 1
ATOM 1312 N N . LEU A 1 180 ? 1.546 -3.464 11.619 1.00 85.94 180 LEU A N 1
ATOM 1313 C CA . LEU A 1 180 ? 1.512 -3.351 10.159 1.00 85.94 180 LEU A CA 1
ATOM 1314 C C . LEU A 1 180 ? 2.900 -3.400 9.543 1.00 85.94 180 LEU A C 1
ATOM 1316 O O . LEU A 1 180 ? 3.063 -3.995 8.482 1.00 85.94 180 LEU A O 1
ATOM 1320 N N . THR A 1 181 ? 3.904 -2.823 10.204 1.00 79.88 181 THR A N 1
ATOM 1321 C CA . THR A 1 181 ? 5.273 -2.862 9.674 1.00 79.88 181 THR A CA 1
ATOM 1322 C C . THR A 1 181 ? 5.825 -4.281 9.641 1.00 79.88 181 THR A C 1
ATOM 1324 O O . THR A 1 181 ? 6.546 -4.633 8.717 1.00 79.88 181 THR A O 1
ATOM 1327 N N . SER A 1 182 ? 5.393 -5.150 10.561 1.00 84.38 182 SER A N 1
ATOM 1328 C CA . SER A 1 182 ? 5.731 -6.577 10.513 1.00 84.38 182 SER A CA 1
ATOM 1329 C C . SER A 1 182 ? 5.198 -7.306 9.268 1.00 84.38 182 SER A C 1
ATOM 1331 O O . SER A 1 182 ? 5.724 -8.356 8.908 1.00 84.38 182 SER A O 1
ATOM 1333 N N . LEU A 1 183 ? 4.190 -6.742 8.588 1.00 83.94 183 LEU A N 1
ATOM 1334 C CA . LEU A 1 183 ? 3.633 -7.261 7.331 1.00 83.94 183 LEU A CA 1
ATOM 1335 C C . LEU A 1 183 ? 4.358 -6.713 6.090 1.00 83.94 183 LEU A C 1
ATOM 1337 O O . LEU A 1 183 ? 4.160 -7.220 4.979 1.00 83.94 183 LEU A O 1
ATOM 1341 N N . LEU A 1 184 ? 5.187 -5.678 6.261 1.00 81.12 184 LEU A N 1
ATOM 1342 C CA . LEU A 1 184 ? 6.063 -5.138 5.226 1.00 81.12 184 LEU A CA 1
ATOM 1343 C C . LEU A 1 184 ? 7.303 -6.034 5.111 1.00 81.12 184 LEU A C 1
ATOM 1345 O O . LEU A 1 184 ? 8.399 -5.683 5.539 1.00 81.12 184 LEU A O 1
ATOM 1349 N N . GLU A 1 185 ? 7.131 -7.232 4.556 1.00 76.44 185 GLU A N 1
ATOM 1350 C CA . GLU A 1 185 ? 8.270 -8.083 4.203 1.00 76.44 185 GLU A CA 1
ATOM 1351 C C . GLU A 1 185 ? 9.108 -7.411 3.106 1.00 76.44 185 GLU A C 1
ATOM 1353 O O . GLU A 1 185 ? 8.568 -6.797 2.181 1.00 76.44 185 GLU A O 1
ATOM 1358 N N . SER A 1 186 ? 10.434 -7.554 3.179 1.00 70.94 186 SER A N 1
ATOM 1359 C CA . SER A 1 186 ? 11.324 -7.079 2.123 1.00 70.94 186 SER A CA 1
ATOM 1360 C C . SER A 1 186 ? 11.074 -7.878 0.846 1.00 70.94 186 SER A C 1
ATOM 1362 O O . SER A 1 186 ? 11.367 -9.074 0.793 1.00 70.94 186 SER A O 1
ATOM 1364 N N . VAL A 1 187 ? 10.555 -7.219 -0.186 1.00 74.00 187 VAL A N 1
ATOM 1365 C CA . VAL A 1 187 ? 10.438 -7.812 -1.518 1.00 74.00 187 VAL A CA 1
ATOM 1366 C C . VAL A 1 187 ? 11.594 -7.317 -2.357 1.00 74.00 187 VAL A C 1
ATOM 1368 O O . VAL A 1 187 ? 11.682 -6.124 -2.626 1.00 74.00 187 VAL A O 1
ATOM 1371 N N . ASP A 1 188 ? 12.403 -8.234 -2.880 1.00 79.75 188 ASP A N 1
ATOM 1372 C CA . ASP A 1 188 ? 13.491 -7.908 -3.817 1.00 79.75 188 ASP A CA 1
ATOM 1373 C C . ASP A 1 188 ? 12.999 -7.161 -5.075 1.00 79.75 188 ASP A C 1
ATOM 1375 O O . ASP A 1 188 ? 13.776 -6.577 -5.824 1.00 79.75 188 ASP A O 1
ATOM 1379 N N . ALA A 1 189 ? 11.688 -7.182 -5.330 1.00 82.19 189 ALA A N 1
ATOM 1380 C CA . ALA A 1 189 ? 11.053 -6.483 -6.434 1.00 82.19 189 ALA A CA 1
ATOM 1381 C C . ALA A 1 189 ? 10.792 -4.986 -6.176 1.00 82.19 189 ALA A C 1
ATOM 1383 O O . ALA A 1 189 ? 10.386 -4.300 -7.117 1.00 82.19 189 ALA A O 1
ATOM 1384 N N . LEU A 1 190 ? 10.967 -4.485 -4.951 1.00 86.12 190 LEU A N 1
ATOM 1385 C CA . LEU A 1 190 ? 10.656 -3.108 -4.560 1.00 86.12 190 LEU A CA 1
ATOM 1386 C C . LEU A 1 190 ? 11.876 -2.480 -3.874 1.00 86.12 190 LEU A C 1
ATOM 1388 O O . LEU A 1 190 ? 12.377 -3.006 -2.889 1.00 86.12 190 LEU A O 1
ATOM 1392 N N . ASP A 1 191 ? 12.337 -1.333 -4.373 1.00 86.56 191 ASP A N 1
ATOM 1393 C CA . ASP A 1 191 ? 13.494 -0.629 -3.790 1.00 86.56 191 ASP A CA 1
ATOM 1394 C C . ASP A 1 191 ? 13.103 0.282 -2.625 1.00 86.56 191 ASP A C 1
ATOM 1396 O O . ASP A 1 191 ? 13.924 0.622 -1.771 1.00 86.56 191 ASP A O 1
ATOM 1400 N N . PHE A 1 192 ? 11.844 0.714 -2.625 1.00 89.75 192 PHE A N 1
ATOM 1401 C CA . PHE A 1 192 ? 11.241 1.510 -1.574 1.00 89.75 192 PHE A CA 1
ATOM 1402 C C . PHE A 1 192 ? 9.819 1.033 -1.356 1.00 89.75 192 PHE A C 1
ATOM 1404 O O . PHE A 1 192 ? 9.039 0.943 -2.311 1.00 89.75 192 PHE A O 1
ATOM 1411 N N . VAL A 1 193 ? 9.478 0.801 -0.100 1.00 90.06 193 VAL A N 1
ATOM 1412 C CA . VAL A 1 193 ? 8.110 0.566 0.339 1.00 90.06 193 VAL A CA 1
ATOM 1413 C C . VAL A 1 193 ? 7.880 1.392 1.580 1.00 90.06 193 VAL A C 1
ATOM 1415 O O . VAL A 1 193 ? 8.694 1.358 2.496 1.00 90.06 193 VAL A O 1
ATOM 1418 N N . ALA A 1 194 ? 6.766 2.102 1.623 1.00 89.25 194 ALA A N 1
ATOM 1419 C CA . ALA A 1 194 ? 6.343 2.841 2.784 1.00 89.25 194 ALA A CA 1
ATOM 1420 C C . ALA A 1 194 ? 4.842 2.709 3.003 1.00 89.25 194 ALA A C 1
ATOM 1422 O O . ALA A 1 194 ? 4.053 2.631 2.061 1.00 89.25 194 ALA A O 1
ATOM 1423 N N . LEU A 1 195 ? 4.444 2.721 4.266 1.00 88.88 195 LEU A N 1
ATOM 1424 C CA . LEU A 1 195 ? 3.060 2.959 4.635 1.00 88.88 195 LEU A CA 1
ATOM 1425 C C . LEU A 1 195 ? 2.933 4.444 4.955 1.00 88.88 195 LEU A C 1
ATOM 1427 O O . LEU A 1 195 ? 3.720 4.978 5.733 1.00 88.88 195 LEU A O 1
ATOM 1431 N N . ALA A 1 196 ? 1.969 5.118 4.345 1.00 91.12 196 ALA A N 1
ATOM 1432 C CA . ALA A 1 196 ? 1.715 6.524 4.592 1.00 91.12 196 ALA A CA 1
ATOM 1433 C C . ALA A 1 196 ? 0.245 6.758 4.925 1.00 91.12 196 ALA A C 1
ATOM 1435 O O . ALA A 1 196 ? -0.619 5.966 4.558 1.00 91.12 196 ALA A O 1
ATOM 1436 N N . GLN A 1 197 ? -0.049 7.863 5.594 1.00 89.31 197 GLN A N 1
ATOM 1437 C CA . GLN A 1 197 ? -1.416 8.314 5.823 1.00 89.31 197 GLN A CA 1
ATOM 1438 C C . GLN A 1 197 ? -1.690 9.578 5.023 1.00 89.31 197 GLN A C 1
ATOM 1440 O O . GLN A 1 197 ? -0.896 10.520 5.078 1.00 89.31 197 GLN A O 1
ATOM 1445 N N . ASP A 1 198 ? -2.817 9.602 4.314 1.00 86.50 198 ASP A N 1
ATOM 1446 C CA . ASP A 1 198 ? -3.299 10.815 3.659 1.00 86.50 198 ASP A CA 1
ATOM 1447 C C . ASP A 1 198 ? -3.879 11.785 4.701 1.00 86.50 198 ASP A C 1
ATOM 1449 O O . ASP A 1 198 ? -4.766 11.441 5.491 1.00 86.50 198 ASP A O 1
ATOM 1453 N N . ASN A 1 199 ? -3.346 13.003 4.713 1.00 78.94 199 ASN A N 1
ATOM 1454 C CA . ASN A 1 199 ? -3.770 14.107 5.556 1.00 78.94 199 ASN A CA 1
ATOM 1455 C C . ASN A 1 199 ? -4.035 15.346 4.690 1.00 78.94 199 ASN A C 1
ATOM 1457 O O . ASN A 1 199 ? -3.238 16.289 4.648 1.00 78.94 199 ASN A O 1
ATOM 1461 N N . GLY A 1 200 ? -5.153 15.318 3.960 1.00 66.38 200 GLY A N 1
ATOM 1462 C CA . GLY A 1 200 ? -5.624 16.464 3.182 1.00 66.38 200 GLY A CA 1
ATOM 1463 C C . GLY A 1 200 ? -4.701 16.828 2.018 1.00 66.38 200 GLY A C 1
ATOM 1464 O O . GLY A 1 200 ? -4.466 18.010 1.772 1.00 66.38 200 GLY A O 1
ATOM 1465 N N . GLY A 1 201 ? -4.150 15.826 1.324 1.00 69.19 201 GLY A N 1
ATOM 1466 C CA . GLY A 1 201 ? -3.265 16.014 0.168 1.00 69.19 201 GLY A CA 1
ATOM 1467 C C . GLY A 1 201 ? -1.770 15.992 0.497 1.00 69.19 201 GLY A C 1
ATOM 1468 O O . GLY A 1 201 ? -0.949 15.989 -0.419 1.00 69.19 201 GLY A O 1
ATOM 1469 N N . ASN A 1 202 ? -1.412 15.925 1.782 1.00 73.12 202 ASN A N 1
ATOM 1470 C CA . ASN A 1 202 ? -0.059 15.615 2.241 1.00 73.12 202 ASN A CA 1
ATOM 1471 C C . ASN A 1 202 ? -0.008 14.194 2.804 1.00 73.12 202 ASN A C 1
ATOM 1473 O O . ASN A 1 202 ? -0.986 13.715 3.369 1.00 73.12 202 ASN A O 1
ATOM 1477 N N . TYR A 1 203 ? 1.151 13.546 2.707 1.00 83.31 203 TYR A N 1
ATOM 1478 C CA . TYR A 1 203 ? 1.356 12.204 3.244 1.00 83.31 203 TYR A CA 1
ATOM 1479 C C . TYR A 1 203 ? 2.320 12.238 4.424 1.00 83.31 203 TYR A C 1
ATOM 1481 O O . TYR A 1 203 ? 3.424 12.774 4.306 1.00 83.31 203 TYR A O 1
ATOM 1489 N N . ALA A 1 204 ? 1.924 11.633 5.540 1.00 80.81 204 ALA A N 1
ATOM 1490 C CA . ALA A 1 204 ? 2.843 11.316 6.626 1.00 80.81 204 ALA A CA 1
ATOM 1491 C C . ALA A 1 204 ? 3.360 9.889 6.422 1.00 80.81 204 ALA A C 1
ATOM 1493 O O . ALA A 1 204 ? 2.561 8.955 6.407 1.00 80.81 204 ALA A O 1
ATOM 1494 N N . VAL A 1 205 ? 4.671 9.730 6.223 1.00 83.56 205 VAL A N 1
ATOM 1495 C CA . VAL A 1 205 ? 5.311 8.410 6.123 1.00 83.56 205 VAL A CA 1
ATOM 1496 C C . VAL A 1 205 ? 5.413 7.822 7.526 1.00 83.56 205 VAL A C 1
ATOM 1498 O O . VAL A 1 205 ? 6.008 8.439 8.404 1.00 83.56 205 VAL A O 1
ATOM 1501 N N . LEU A 1 206 ? 4.808 6.655 7.708 1.00 80.06 206 LEU A N 1
ATOM 1502 C CA . LEU A 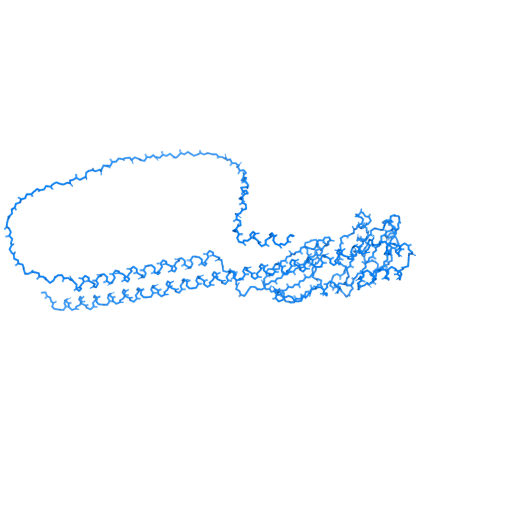1 206 ? 4.677 5.951 8.984 1.00 80.06 206 LEU A CA 1
ATOM 1503 C C . LEU A 1 206 ? 5.857 5.007 9.189 1.00 80.06 206 LEU A C 1
ATOM 1505 O O . LEU A 1 206 ? 6.549 5.035 10.197 1.00 80.06 206 LEU A O 1
ATOM 1509 N N . ASP A 1 207 ? 6.130 4.209 8.163 1.00 82.25 207 ASP A N 1
ATOM 1510 C CA . ASP A 1 207 ? 7.322 3.384 8.090 1.00 82.25 207 ASP A CA 1
ATOM 1511 C C . ASP A 1 207 ? 7.777 3.289 6.643 1.00 82.25 207 ASP A C 1
ATOM 1513 O O . ASP A 1 207 ? 6.961 3.390 5.721 1.00 82.25 207 ASP A O 1
ATOM 1517 N N . ALA A 1 208 ? 9.078 3.117 6.454 1.00 83.12 208 ALA A N 1
ATOM 1518 C CA . ALA A 1 208 ? 9.694 2.994 5.153 1.00 83.12 208 ALA A CA 1
ATOM 1519 C C . ALA A 1 208 ? 10.862 2.010 5.192 1.00 83.12 208 ALA A C 1
ATOM 1521 O O . ALA A 1 208 ? 11.784 2.125 5.999 1.00 83.12 208 ALA A O 1
ATOM 1522 N N . THR A 1 209 ? 10.869 1.092 4.236 1.00 82.19 209 THR A N 1
ATOM 1523 C CA . THR A 1 209 ? 11.995 0.206 3.962 1.00 82.19 209 THR A CA 1
ATOM 1524 C C . THR A 1 209 ? 12.654 0.613 2.650 1.00 82.19 209 THR A C 1
ATOM 1526 O O . THR A 1 209 ? 11.991 0.960 1.671 1.00 82.19 209 THR A O 1
ATOM 1529 N N . GLY A 1 210 ? 13.988 0.600 2.643 1.00 81.50 210 GLY A N 1
ATOM 1530 C CA . GLY A 1 210 ? 14.787 1.018 1.495 1.00 81.50 210 GLY A CA 1
ATOM 1531 C C . GLY A 1 210 ? 15.000 2.530 1.409 1.00 81.50 210 GLY A C 1
ATOM 1532 O O . GLY A 1 210 ? 14.784 3.277 2.364 1.00 81.50 210 GLY A O 1
ATOM 1533 N N . ARG A 1 211 ? 15.503 2.995 0.265 1.00 77.94 211 ARG A N 1
ATOM 1534 C CA . ARG A 1 211 ? 15.698 4.427 0.001 1.00 77.94 211 ARG A CA 1
ATOM 1535 C C . ARG A 1 211 ? 14.725 4.844 -1.087 1.00 77.94 211 ARG A C 1
ATOM 1537 O O . ARG A 1 211 ? 14.673 4.143 -2.096 1.00 77.94 211 ARG A O 1
ATOM 1544 N N . PRO A 1 212 ? 14.015 5.979 -0.940 1.00 70.81 212 PRO A N 1
ATOM 1545 C CA . PRO A 1 212 ? 13.260 6.534 -2.048 1.00 70.81 212 PRO A CA 1
ATOM 1546 C C . PRO A 1 212 ? 14.264 6.814 -3.166 1.00 70.81 212 PRO A C 1
ATOM 1548 O O . PRO A 1 212 ? 15.103 7.713 -3.074 1.00 70.81 212 PRO A O 1
ATOM 1551 N N . ALA A 1 213 ? 14.263 5.951 -4.178 1.00 65.69 213 ALA A N 1
ATOM 1552 C CA . ALA A 1 213 ? 15.109 6.132 -5.336 1.00 65.69 213 ALA A CA 1
ATOM 1553 C C . ALA A 1 213 ? 14.645 7.394 -6.073 1.00 65.69 213 ALA A C 1
ATOM 1555 O O . ALA A 1 213 ? 13.522 7.856 -5.887 1.00 65.69 213 ALA A O 1
ATOM 1556 N N . ALA A 1 214 ? 15.456 7.916 -6.993 1.00 62.44 214 ALA A N 1
ATOM 1557 C CA . ALA A 1 214 ? 15.038 9.000 -7.893 1.00 62.44 214 ALA A CA 1
ATOM 1558 C C . ALA A 1 214 ? 13.812 8.644 -8.779 1.00 62.44 214 ALA A C 1
ATOM 1560 O O . ALA A 1 214 ? 13.387 9.443 -9.612 1.00 62.44 214 ALA A O 1
ATOM 1561 N N . ALA A 1 215 ? 13.263 7.436 -8.634 1.00 70.44 215 ALA A N 1
ATOM 1562 C CA . ALA A 1 215 ? 12.052 6.980 -9.281 1.00 70.44 215 ALA A CA 1
ATOM 1563 C C . ALA A 1 215 ? 10.797 7.650 -8.699 1.00 70.44 215 ALA A C 1
ATOM 1565 O O . ALA A 1 215 ? 10.737 8.057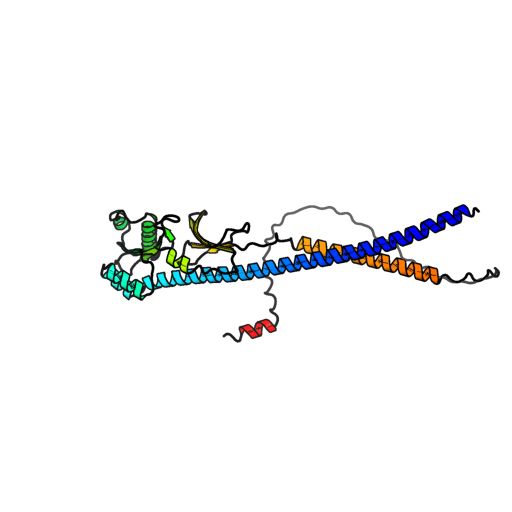 -7.541 1.00 70.44 215 ALA A O 1
ATOM 1566 N N . ARG A 1 216 ? 9.748 7.727 -9.522 1.00 82.81 216 ARG A N 1
ATOM 1567 C CA . ARG A 1 216 ? 8.436 8.231 -9.108 1.00 82.81 216 ARG A CA 1
ATOM 1568 C C . ARG A 1 216 ? 7.820 7.282 -8.072 1.00 82.81 216 ARG A C 1
ATOM 1570 O O . ARG A 1 216 ? 7.587 6.115 -8.385 1.00 82.81 216 ARG A O 1
ATOM 1577 N N . ILE A 1 217 ? 7.510 7.809 -6.887 1.00 89.19 217 ILE A N 1
ATOM 1578 C CA . ILE A 1 217 ? 6.718 7.111 -5.866 1.00 89.19 217 ILE A CA 1
ATOM 1579 C C . ILE A 1 217 ? 5.303 6.896 -6.410 1.00 89.19 217 ILE A C 1
ATOM 1581 O O . ILE A 1 217 ? 4.691 7.806 -6.977 1.00 89.19 217 ILE A O 1
ATOM 1585 N N . ARG A 1 218 ? 4.811 5.668 -6.275 1.00 91.19 218 ARG A N 1
ATOM 1586 C CA . ARG A 1 218 ? 3.464 5.250 -6.654 1.00 91.19 218 ARG A CA 1
ATOM 1587 C C . ARG A 1 218 ? 2.661 4.987 -5.393 1.00 91.19 218 ARG A C 1
ATOM 1589 O O . ARG A 1 218 ? 3.175 4.409 -4.442 1.00 91.19 218 ARG A O 1
ATOM 1596 N N . ASN A 1 219 ? 1.403 5.397 -5.430 1.00 93.06 219 ASN A N 1
ATOM 1597 C CA . ASN A 1 219 ? 0.487 5.320 -4.305 1.00 93.06 219 ASN A CA 1
ATOM 1598 C C . ASN A 1 219 ? -0.591 4.290 -4.619 1.00 93.06 219 ASN A C 1
ATOM 1600 O O . ASN A 1 219 ? -1.177 4.328 -5.702 1.00 93.06 219 ASN A O 1
ATOM 1604 N N . LEU A 1 220 ? -0.857 3.399 -3.672 1.00 93.88 220 LEU A N 1
ATOM 1605 C CA . LEU A 1 220 ? -1.934 2.429 -3.748 1.00 93.88 220 LEU A CA 1
ATOM 1606 C C . LEU A 1 220 ? -2.792 2.547 -2.479 1.00 93.88 220 LEU A C 1
ATOM 1608 O O . LEU A 1 220 ? -2.276 2.302 -1.387 1.00 93.88 220 LEU A O 1
ATOM 1612 N N . PRO A 1 221 ? -4.061 2.977 -2.580 1.00 92.94 221 PRO A N 1
ATOM 1613 C CA . PRO A 1 221 ? -4.917 3.122 -1.409 1.00 92.94 221 PRO A CA 1
ATOM 1614 C C . PRO A 1 221 ? -5.209 1.757 -0.779 1.00 92.94 221 PRO A C 1
ATOM 1616 O O . PRO A 1 221 ? -5.328 0.755 -1.485 1.00 92.94 221 PRO A O 1
ATOM 1619 N N . ILE A 1 222 ? -5.332 1.727 0.547 1.00 92.56 222 ILE A N 1
ATOM 1620 C CA . ILE A 1 222 ? -5.756 0.539 1.288 1.00 92.56 222 ILE A CA 1
ATOM 1621 C C . ILE A 1 222 ? -7.245 0.682 1.594 1.00 92.56 222 ILE A C 1
ATOM 1623 O O . ILE A 1 222 ? -7.676 1.656 2.210 1.00 92.56 222 ILE A O 1
ATOM 1627 N N . GLU A 1 223 ? -8.045 -0.284 1.151 1.00 88.94 223 GLU A N 1
ATOM 1628 C CA . GLU A 1 223 ? -9.498 -0.229 1.302 1.00 88.94 223 GLU A CA 1
ATOM 1629 C C . GLU A 1 223 ? -9.932 -0.152 2.776 1.00 88.94 223 GLU A C 1
ATOM 1631 O O . GLU A 1 223 ? -9.382 -0.824 3.648 1.00 88.94 223 GLU A O 1
ATOM 1636 N N . GLY A 1 224 ? -10.945 0.676 3.059 1.00 84.62 224 GLY A N 1
ATOM 1637 C CA . GLY A 1 224 ? -11.490 0.850 4.413 1.00 84.62 224 GLY A CA 1
ATOM 1638 C C . GLY A 1 224 ? -10.597 1.648 5.373 1.00 84.62 224 GLY A C 1
ATOM 1639 O O . GLY A 1 224 ? -10.838 1.642 6.585 1.00 84.62 224 GLY A O 1
ATOM 1640 N N . SER A 1 225 ? -9.573 2.329 4.855 1.00 90.56 225 SER A N 1
ATOM 1641 C CA . SER A 1 225 ? -8.596 3.086 5.631 1.00 90.56 225 SER A CA 1
ATOM 1642 C C . SER A 1 225 ? -8.171 4.374 4.916 1.00 90.56 225 SER A C 1
ATOM 1644 O O . SER A 1 225 ? -8.253 4.472 3.696 1.00 90.56 225 SER A O 1
ATOM 1646 N N . ARG A 1 226 ? -7.651 5.349 5.677 1.00 89.88 226 ARG A N 1
ATOM 1647 C CA . ARG A 1 226 ? -6.931 6.523 5.137 1.00 89.88 226 ARG A CA 1
ATOM 1648 C C . ARG A 1 226 ? -5.458 6.244 4.823 1.00 89.88 226 ARG A C 1
ATOM 1650 O O . ARG A 1 226 ? -4.688 7.160 4.525 1.00 89.88 226 ARG A O 1
ATOM 1657 N N . LEU A 1 227 ? -5.043 4.990 4.961 1.00 92.19 227 LEU A N 1
ATOM 1658 C CA . LEU A 1 227 ? -3.690 4.549 4.690 1.00 92.19 227 LEU A CA 1
ATOM 1659 C C . LEU A 1 227 ? -3.482 4.335 3.192 1.00 92.19 227 LEU A C 1
ATOM 1661 O O . LEU A 1 227 ? -4.335 3.822 2.468 1.00 92.19 227 LEU A O 1
ATOM 1665 N N . VAL A 1 228 ? -2.290 4.697 2.746 1.00 93.44 228 VAL A N 1
ATOM 1666 C CA . VAL A 1 228 ? -1.823 4.543 1.380 1.00 93.44 228 VAL A CA 1
ATOM 1667 C C . VAL A 1 228 ? -0.497 3.807 1.420 1.00 93.44 228 VAL A C 1
ATOM 1669 O O . VAL A 1 228 ? 0.440 4.198 2.115 1.00 93.44 228 VAL A O 1
ATOM 1672 N N . PHE A 1 229 ? -0.413 2.736 0.648 1.00 92.88 229 PHE A N 1
ATOM 1673 C CA . PHE A 1 229 ? 0.824 2.022 0.409 1.00 92.88 229 PHE A CA 1
ATOM 1674 C C . PHE A 1 229 ? 1.620 2.757 -0.672 1.00 92.88 229 PHE A C 1
ATOM 1676 O O . PHE A 1 229 ? 1.207 2.839 -1.832 1.00 92.88 229 PHE A O 1
ATOM 1683 N N . GLN A 1 230 ? 2.751 3.329 -0.282 1.00 93.25 230 GLN A N 1
ATOM 1684 C CA . GLN A 1 230 ? 3.682 3.999 -1.174 1.00 93.25 230 GLN A CA 1
ATOM 1685 C C . GLN A 1 230 ? 4.790 3.035 -1.574 1.00 93.25 230 GLN A C 1
ATOM 1687 O O . GLN A 1 230 ? 5.360 2.341 -0.739 1.00 93.25 230 GLN A O 1
ATOM 1692 N N . TRP A 1 231 ? 5.140 3.003 -2.851 1.00 93.19 231 TRP A N 1
ATOM 1693 C CA . TRP A 1 231 ? 6.238 2.166 -3.314 1.00 93.19 231 TRP A CA 1
ATOM 1694 C C . TRP A 1 231 ? 6.987 2.803 -4.474 1.00 93.19 231 TRP A C 1
ATOM 1696 O O . TRP A 1 231 ? 6.458 3.641 -5.209 1.00 93.19 231 TRP A O 1
ATOM 1706 N N . SER A 1 232 ? 8.244 2.414 -4.649 1.00 91.38 232 SER A N 1
ATOM 1707 C CA . SER A 1 232 ? 9.030 2.799 -5.816 1.00 91.38 232 SER A CA 1
ATOM 1708 C C . SER A 1 232 ? 9.989 1.685 -6.220 1.00 91.38 232 SER A C 1
ATOM 1710 O O . SER A 1 232 ? 10.411 0.873 -5.396 1.00 91.38 232 SER A O 1
ATOM 1712 N N . ARG A 1 233 ? 10.340 1.674 -7.505 1.00 88.19 233 ARG A N 1
ATOM 1713 C CA . ARG A 1 233 ? 11.387 0.824 -8.065 1.00 88.19 233 ARG A CA 1
ATOM 1714 C C . ARG A 1 233 ? 12.306 1.681 -8.924 1.00 88.19 233 ARG A C 1
ATOM 1716 O O . ARG A 1 233 ? 11.842 2.373 -9.834 1.00 88.19 233 ARG A O 1
ATOM 1723 N N . ALA A 1 234 ? 13.592 1.657 -8.611 1.00 83.12 234 ALA A N 1
ATOM 1724 C CA . ALA A 1 234 ? 14.651 2.270 -9.378 1.00 83.12 234 ALA A CA 1
ATOM 1725 C C . ALA A 1 234 ? 14.745 1.586 -10.744 1.00 83.12 234 ALA A C 1
ATOM 1727 O O . ALA A 1 234 ? 14.916 0.374 -10.861 1.00 83.12 234 ALA A O 1
ATOM 1728 N N . MET A 1 235 ? 14.660 2.385 -11.802 1.00 73.62 235 MET A N 1
ATOM 1729 C CA . MET A 1 235 ? 15.036 1.935 -13.135 1.00 73.62 235 MET A CA 1
ATOM 1730 C C . MET A 1 235 ? 16.492 2.330 -13.360 1.00 73.62 235 MET A C 1
ATOM 1732 O O . MET A 1 235 ? 16.841 3.504 -13.253 1.00 73.62 235 MET A O 1
ATOM 1736 N N . VAL A 1 236 ? 17.344 1.351 -13.669 1.00 66.50 236 VAL A N 1
ATOM 1737 C CA . VAL A 1 236 ? 18.786 1.564 -13.910 1.00 66.50 236 VAL A CA 1
ATOM 1738 C C . VAL A 1 236 ? 19.031 2.437 -15.150 1.00 66.50 236 VAL A C 1
ATOM 1740 O O . VAL A 1 236 ? 20.085 3.053 -15.290 1.00 66.50 236 VAL A O 1
ATOM 1743 N N . THR A 1 237 ? 18.043 2.558 -16.034 1.00 66.19 237 THR A N 1
ATOM 1744 C CA . THR A 1 237 ? 18.103 3.403 -17.225 1.00 66.19 237 THR A CA 1
ATOM 1745 C C . THR A 1 237 ? 16.918 4.353 -17.251 1.00 66.19 237 THR A C 1
ATOM 1747 O O . THR A 1 237 ? 15.783 3.925 -17.035 1.00 66.19 237 THR A O 1
ATOM 1750 N N . ALA A 1 238 ? 17.164 5.629 -17.567 1.00 62.56 238 ALA A N 1
ATOM 1751 C CA . ALA A 1 238 ? 16.085 6.532 -17.948 1.00 62.56 238 ALA A CA 1
ATOM 1752 C C . ALA A 1 238 ? 15.272 5.862 -19.068 1.00 62.56 238 ALA A C 1
ATOM 1754 O O . ALA A 1 238 ? 15.890 5.298 -19.979 1.00 62.56 238 ALA A O 1
ATOM 1755 N N . PRO A 1 239 ? 13.928 5.868 -19.002 1.00 64.50 239 PRO A N 1
ATOM 1756 C CA . PRO A 1 239 ? 13.112 5.246 -20.031 1.00 64.50 239 PRO A CA 1
ATOM 1757 C C . PRO A 1 239 ? 13.457 5.902 -21.367 1.00 64.50 239 PRO A C 1
ATOM 1759 O O . PRO A 1 239 ? 13.182 7.082 -21.588 1.00 64.50 239 PRO A O 1
ATOM 1762 N N . VAL A 1 240 ? 14.132 5.149 -22.237 1.00 67.56 240 VAL A N 1
ATOM 1763 C CA . VAL A 1 240 ? 14.371 5.586 -23.607 1.00 67.56 240 VAL A CA 1
ATOM 1764 C C . VAL A 1 240 ? 13.016 5.530 -24.278 1.00 67.56 240 VAL A C 1
ATOM 1766 O O . VAL A 1 240 ? 12.406 4.464 -24.350 1.00 67.56 240 VAL A O 1
ATOM 1769 N N . ASP A 1 241 ? 12.531 6.683 -24.732 1.00 78.44 241 ASP A N 1
ATOM 1770 C CA . ASP A 1 241 ? 11.275 6.748 -25.464 1.00 78.44 241 ASP A CA 1
ATOM 1771 C C . ASP A 1 241 ? 11.311 5.723 -26.607 1.00 78.44 241 ASP A C 1
ATOM 1773 O O . ASP A 1 241 ? 12.220 5.739 -27.447 1.00 78.44 241 ASP A O 1
ATOM 1777 N N . ASN A 1 242 ? 10.321 4.826 -26.632 1.00 77.56 242 ASN A N 1
ATOM 1778 C CA . ASN A 1 242 ? 10.163 3.807 -27.667 1.00 77.56 242 ASN A CA 1
ATOM 1779 C C . ASN A 1 242 ? 10.245 4.426 -29.061 1.00 77.56 242 ASN A C 1
ATOM 1781 O O . ASN A 1 242 ? 10.831 3.838 -29.971 1.00 77.56 242 ASN A O 1
ATOM 1785 N N . ARG A 1 243 ? 9.726 5.649 -29.222 1.00 83.50 243 ARG A N 1
ATOM 1786 C CA . ARG A 1 243 ? 9.806 6.385 -30.481 1.00 83.50 243 ARG A CA 1
ATOM 1787 C C . ARG A 1 243 ? 11.252 6.653 -30.892 1.00 83.50 243 ARG A C 1
ATOM 1789 O O . ARG A 1 243 ? 11.602 6.439 -32.048 1.00 83.50 243 ARG A O 1
ATOM 1796 N N . THR A 1 244 ? 12.103 7.056 -29.952 1.00 82.31 244 THR A N 1
ATOM 1797 C CA . THR A 1 244 ? 13.534 7.281 -30.201 1.00 82.31 244 THR A CA 1
ATOM 1798 C C . THR A 1 244 ? 14.231 5.982 -30.593 1.00 82.31 244 THR A C 1
ATOM 1800 O O . THR A 1 244 ? 14.970 5.961 -31.576 1.00 82.31 244 THR A O 1
ATOM 1803 N N . ALA A 1 245 ? 13.954 4.881 -29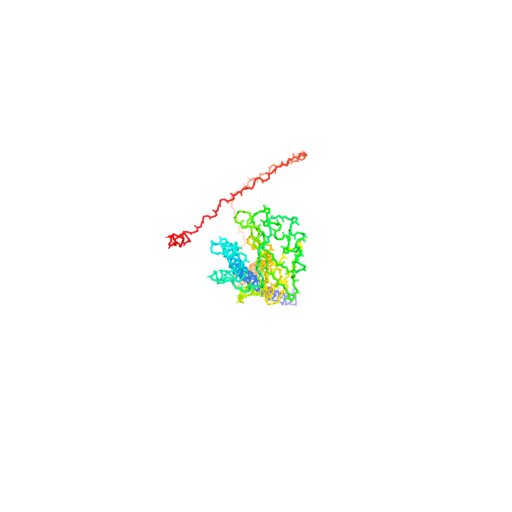.888 1.00 79.62 245 ALA A N 1
ATOM 1804 C CA . ALA A 1 245 ? 14.538 3.580 -30.209 1.00 79.62 245 ALA A CA 1
ATOM 1805 C C . ALA A 1 245 ? 14.134 3.095 -31.616 1.00 79.62 245 ALA A C 1
ATOM 1807 O O . ALA A 1 245 ? 14.984 2.630 -32.380 1.00 79.62 245 ALA A O 1
ATOM 1808 N N . VAL A 1 246 ? 12.867 3.284 -32.004 1.00 83.69 246 VAL A N 1
ATOM 1809 C CA . VAL A 1 246 ? 12.361 2.965 -33.350 1.00 83.69 246 VAL A CA 1
ATOM 1810 C C . VAL A 1 246 ? 12.974 3.875 -34.420 1.00 83.69 246 VAL A C 1
ATOM 1812 O O . VAL A 1 246 ? 13.342 3.391 -35.491 1.00 83.69 246 VAL A O 1
ATOM 1815 N N . ILE A 1 247 ? 13.142 5.174 -34.154 1.00 85.88 247 ILE A N 1
ATOM 1816 C CA . ILE A 1 247 ? 13.801 6.113 -35.081 1.00 85.88 247 ILE A CA 1
ATOM 1817 C C . ILE A 1 247 ? 15.269 5.713 -35.303 1.00 85.88 247 ILE A C 1
ATOM 1819 O O . ILE A 1 247 ? 15.736 5.653 -36.443 1.00 85.88 247 ILE A O 1
ATOM 1823 N N . VAL A 1 248 ? 16.000 5.385 -34.236 1.00 83.88 248 VAL A N 1
ATOM 1824 C CA . VAL A 1 248 ? 17.400 4.936 -34.330 1.00 83.88 248 VAL A CA 1
ATOM 1825 C C . VAL A 1 248 ? 17.498 3.595 -35.067 1.00 83.88 248 VAL A C 1
ATOM 1827 O O . VAL A 1 248 ? 18.321 3.446 -35.969 1.00 83.88 248 VAL A O 1
ATOM 1830 N N . GLY A 1 249 ? 16.614 2.641 -34.767 1.00 80.94 249 GLY A N 1
ATOM 1831 C CA . GLY A 1 249 ? 16.578 1.353 -35.462 1.00 80.94 249 GLY A CA 1
ATOM 1832 C C . GLY A 1 249 ? 16.252 1.488 -36.955 1.00 80.94 249 GLY A C 1
ATOM 1833 O O . GLY A 1 249 ? 16.961 0.940 -37.801 1.00 80.94 249 GLY A O 1
ATOM 1834 N N . SER A 1 250 ? 15.216 2.259 -37.300 1.00 87.81 250 SER A N 1
ATOM 1835 C CA . SER A 1 250 ? 14.787 2.470 -38.692 1.00 87.81 250 SER A CA 1
ATOM 1836 C C . SER A 1 250 ? 15.813 3.252 -39.516 1.00 87.81 250 SER A C 1
ATOM 1838 O O . SER A 1 250 ? 16.111 2.859 -40.645 1.00 87.81 250 SER A O 1
ATOM 1840 N N . SER A 1 251 ? 16.430 4.295 -38.951 1.00 86.88 251 SER A N 1
ATOM 1841 C CA . SER A 1 251 ? 17.542 5.001 -39.604 1.00 86.88 251 SER A CA 1
ATOM 1842 C C . SER A 1 251 ? 18.744 4.079 -39.844 1.00 86.88 251 SER A C 1
ATOM 1844 O O . SER A 1 251 ? 19.333 4.120 -40.926 1.00 86.88 251 SER A O 1
ATOM 1846 N N . GLY A 1 252 ? 19.042 3.166 -38.914 1.00 85.06 252 GLY A N 1
ATOM 1847 C CA . GLY A 1 252 ? 20.041 2.112 -39.100 1.00 85.06 252 GLY A CA 1
ATOM 1848 C C . GLY A 1 252 ? 19.756 1.204 -40.300 1.00 85.06 252 GLY A C 1
ATOM 1849 O O . GLY A 1 252 ? 20.650 0.958 -41.113 1.00 85.06 252 GLY A O 1
ATOM 1850 N N . ILE A 1 253 ? 18.502 0.771 -40.472 1.00 88.75 253 ILE A N 1
ATOM 1851 C CA . ILE A 1 253 ? 18.069 -0.038 -41.628 1.00 88.75 253 ILE A CA 1
ATOM 1852 C C . ILE A 1 253 ? 18.239 0.738 -42.940 1.00 88.75 253 ILE A C 1
ATOM 1854 O O . ILE A 1 253 ? 18.735 0.182 -43.922 1.00 88.75 253 ILE A O 1
ATOM 1858 N N . ILE A 1 254 ? 17.872 2.023 -42.967 1.00 89.62 254 ILE A N 1
ATOM 1859 C CA . ILE A 1 254 ? 18.018 2.873 -44.158 1.00 89.62 254 ILE A CA 1
ATOM 1860 C C . ILE A 1 254 ? 19.497 3.009 -44.540 1.00 89.62 254 ILE A C 1
ATOM 1862 O O . ILE A 1 254 ? 19.863 2.782 -45.695 1.00 89.62 254 ILE A O 1
ATOM 1866 N N . VAL A 1 255 ? 20.367 3.317 -43.574 1.00 87.88 255 VAL A N 1
ATOM 1867 C CA . VAL A 1 255 ? 21.817 3.447 -43.798 1.00 87.88 255 VAL A CA 1
ATOM 1868 C C . VAL A 1 255 ? 22.425 2.121 -44.271 1.00 87.88 255 VAL A C 1
ATOM 1870 O O . VAL A 1 255 ? 23.227 2.106 -45.211 1.00 87.88 255 VAL A O 1
ATOM 1873 N N . LEU A 1 256 ? 21.991 0.996 -43.694 1.00 87.38 256 LEU A N 1
ATOM 1874 C CA . LEU A 1 256 ? 22.387 -0.345 -44.125 1.00 87.38 256 LEU A CA 1
ATOM 1875 C C . LEU A 1 256 ? 21.984 -0.609 -45.586 1.00 87.38 256 LEU A C 1
ATOM 1877 O O . LEU A 1 256 ? 22.813 -1.051 -46.386 1.00 87.38 256 LEU A O 1
ATOM 1881 N N . MET A 1 257 ? 20.735 -0.304 -45.953 1.00 89.88 257 MET A N 1
ATOM 1882 C CA . MET A 1 257 ? 20.227 -0.465 -47.319 1.00 89.88 257 MET A CA 1
ATOM 1883 C C . MET A 1 257 ? 21.010 0.392 -48.318 1.00 89.88 257 MET A C 1
ATOM 1885 O O . MET A 1 257 ? 21.412 -0.114 -49.368 1.00 89.88 257 MET A O 1
ATOM 1889 N N . ILE A 1 258 ? 21.313 1.650 -47.980 1.00 88.31 258 ILE A N 1
ATOM 1890 C CA . ILE A 1 258 ? 22.159 2.530 -48.804 1.00 88.31 258 ILE A CA 1
ATOM 1891 C C . ILE A 1 258 ? 23.553 1.911 -48.995 1.00 88.31 258 ILE A C 1
ATOM 1893 O O . ILE A 1 258 ? 24.041 1.818 -50.126 1.00 88.31 258 ILE A O 1
ATOM 1897 N N . GLY A 1 259 ? 24.177 1.418 -47.921 1.00 82.25 259 GLY A N 1
ATOM 1898 C CA . GLY A 1 259 ? 25.479 0.749 -47.981 1.00 82.25 259 GLY A CA 1
ATOM 1899 C C . GLY A 1 259 ? 25.475 -0.501 -48.872 1.00 82.25 259 GLY A C 1
ATOM 1900 O O . GLY A 1 259 ? 26.381 -0.693 -49.692 1.00 82.25 259 GLY A O 1
ATOM 1901 N N . LEU A 1 260 ? 24.424 -1.324 -48.787 1.00 86.69 260 LEU A N 1
ATOM 1902 C CA . LEU A 1 260 ? 24.239 -2.506 -49.635 1.00 86.69 260 LEU A CA 1
ATOM 1903 C C . LEU A 1 260 ? 24.021 -2.141 -51.111 1.00 86.69 260 LEU A C 1
ATOM 1905 O O . LEU A 1 260 ? 24.605 -2.782 -51.990 1.00 86.69 260 LEU A O 1
ATOM 1909 N N . LEU A 1 261 ? 23.241 -1.095 -51.401 1.00 88.06 261 LEU A N 1
ATOM 1910 C CA . LEU A 1 261 ? 23.014 -0.603 -52.764 1.00 88.06 261 LEU A CA 1
ATOM 1911 C C . LEU A 1 261 ? 24.306 -0.070 -53.399 1.00 88.06 261 LEU A C 1
ATOM 1913 O O . LEU A 1 261 ? 24.614 -0.415 -54.546 1.00 88.06 261 LEU A O 1
ATOM 1917 N N . LEU A 1 262 ? 25.111 0.691 -52.649 1.00 81.94 262 LEU A N 1
ATOM 1918 C CA . LEU A 1 262 ? 26.434 1.154 -53.089 1.00 81.94 262 LEU A CA 1
ATOM 1919 C C . LEU A 1 262 ? 27.382 -0.026 -53.360 1.00 81.94 262 LEU A C 1
ATOM 1921 O O . LEU A 1 262 ? 28.083 -0.061 -54.380 1.00 81.94 262 LEU A O 1
ATOM 1925 N N . ARG A 1 263 ? 27.358 -1.053 -52.502 1.00 80.75 263 ARG A N 1
ATOM 1926 C CA . ARG A 1 263 ? 28.133 -2.286 -52.704 1.00 80.75 263 ARG A CA 1
ATOM 1927 C C . ARG A 1 263 ? 27.680 -3.058 -53.948 1.00 80.75 263 ARG A C 1
ATOM 1929 O O . ARG A 1 263 ? 28.521 -3.575 -54.683 1.00 80.75 263 ARG A O 1
ATOM 1936 N N . ARG A 1 264 ? 26.371 -3.122 -54.220 1.00 85.62 264 ARG A N 1
ATOM 1937 C CA . ARG A 1 264 ? 25.822 -3.787 -55.415 1.00 85.62 264 ARG A CA 1
ATOM 1938 C C . ARG A 1 264 ? 26.218 -3.050 -56.694 1.00 85.62 264 ARG A C 1
ATOM 1940 O O . ARG A 1 264 ? 26.701 -3.693 -57.623 1.00 85.62 264 ARG A O 1
ATOM 1947 N N . ARG A 1 265 ? 26.106 -1.715 -56.719 1.00 82.06 265 ARG A N 1
ATOM 1948 C CA . ARG A 1 265 ? 26.516 -0.890 -57.871 1.00 82.06 265 ARG A CA 1
ATOM 1949 C C . ARG A 1 265 ? 28.009 -1.015 -58.177 1.00 82.06 265 ARG A C 1
ATOM 1951 O O . ARG A 1 265 ? 28.372 -1.212 -59.331 1.00 82.06 265 ARG A O 1
ATOM 1958 N N . THR A 1 266 ? 28.876 -0.990 -57.163 1.00 76.50 266 THR A N 1
ATOM 1959 C CA . THR A 1 266 ? 30.332 -1.143 -57.373 1.00 76.50 266 THR A CA 1
ATOM 1960 C C . THR A 1 266 ? 30.756 -2.552 -57.790 1.00 76.50 266 THR A C 1
ATOM 1962 O O . THR A 1 266 ? 31.785 -2.702 -58.453 1.00 76.50 266 THR A O 1
ATOM 1965 N N . ARG A 1 267 ? 30.001 -3.595 -57.414 1.00 76.06 267 ARG A N 1
ATOM 1966 C CA . ARG A 1 267 ? 30.196 -4.950 -57.953 1.00 76.06 267 ARG A CA 1
ATOM 1967 C C . ARG A 1 267 ? 29.785 -5.014 -59.420 1.00 76.06 267 ARG A C 1
ATOM 1969 O O . ARG A 1 267 ? 30.558 -5.516 -60.224 1.00 76.06 267 ARG A O 1
ATOM 1976 N N . LEU A 1 268 ? 28.621 -4.469 -59.768 1.00 73.88 268 LEU A N 1
ATOM 1977 C CA . LEU A 1 268 ? 28.105 -4.484 -61.139 1.00 73.88 268 LEU A CA 1
ATOM 1978 C C . LEU A 1 268 ? 29.002 -3.689 -62.103 1.00 73.88 268 LEU A C 1
ATOM 1980 O O . LEU A 1 268 ? 29.305 -4.177 -63.185 1.00 73.88 268 LEU A O 1
ATOM 1984 N N . ALA A 1 269 ? 29.521 -2.535 -61.672 1.00 70.19 269 ALA A N 1
ATOM 1985 C CA . ALA A 1 269 ? 30.510 -1.770 -62.435 1.00 70.19 269 ALA A CA 1
ATOM 1986 C C . ALA A 1 269 ? 31.792 -2.579 -62.707 1.00 70.19 269 ALA A C 1
ATOM 1988 O O . ALA A 1 269 ? 32.276 -2.597 -63.832 1.00 70.19 269 ALA A O 1
ATOM 1989 N N . ARG A 1 270 ? 32.298 -3.321 -61.710 1.00 69.00 270 ARG A N 1
ATOM 1990 C CA . ARG A 1 270 ? 33.463 -4.204 -61.889 1.00 69.00 270 ARG A CA 1
ATOM 1991 C C . ARG A 1 270 ? 33.192 -5.377 -62.826 1.00 69.00 270 ARG A C 1
ATOM 1993 O O . ARG A 1 270 ? 34.071 -5.716 -63.610 1.00 69.00 270 ARG A O 1
ATOM 2000 N N . TYR A 1 271 ? 32.004 -5.979 -62.752 1.00 71.12 271 TYR A N 1
ATOM 2001 C CA . TYR A 1 271 ? 31.599 -7.044 -63.675 1.00 71.12 271 TYR A CA 1
ATOM 2002 C C . TYR A 1 271 ? 31.542 -6.543 -65.124 1.00 71.12 271 TYR A C 1
ATOM 2004 O O . TYR A 1 271 ? 32.053 -7.216 -66.010 1.00 71.12 271 TYR A O 1
ATOM 2012 N N . LEU A 1 272 ? 30.996 -5.346 -65.363 1.00 69.69 272 LEU A N 1
ATOM 2013 C CA . LEU A 1 272 ? 30.957 -4.743 -66.700 1.00 69.69 272 LEU A CA 1
ATOM 2014 C C . LEU A 1 272 ? 32.344 -4.333 -67.210 1.00 69.69 272 LEU A C 1
ATOM 2016 O O . LEU A 1 272 ? 32.608 -4.448 -68.398 1.00 69.69 272 LEU A O 1
ATOM 2020 N N . GLU A 1 273 ? 33.244 -3.895 -66.330 1.00 65.69 273 GLU A N 1
ATOM 2021 C CA . GLU A 1 273 ? 34.622 -3.550 -66.699 1.00 65.69 273 GLU A CA 1
ATOM 2022 C C . GLU A 1 273 ? 35.454 -4.791 -67.066 1.00 65.69 273 GLU A C 1
ATOM 2024 O O . GLU A 1 273 ? 36.236 -4.749 -68.010 1.00 65.69 273 GLU A O 1
ATOM 2029 N N . HIS A 1 274 ? 35.233 -5.923 -66.387 1.00 61.66 274 HIS A N 1
ATOM 2030 C CA . HIS A 1 274 ? 35.891 -7.198 -66.708 1.00 61.66 274 HIS A CA 1
ATOM 2031 C C . HIS A 1 274 ? 35.252 -7.936 -67.896 1.00 61.66 274 HIS A C 1
ATOM 2033 O O . HIS A 1 274 ? 35.823 -8.914 -68.373 1.00 61.66 274 HIS A O 1
ATOM 2039 N N . HIS A 1 275 ? 34.058 -7.539 -68.344 1.00 59.12 275 HIS A N 1
ATOM 2040 C CA . HIS A 1 275 ? 33.342 -8.139 -69.483 1.00 59.12 275 HIS A CA 1
ATOM 2041 C C . HIS A 1 275 ? 33.059 -7.118 -70.590 1.00 59.12 275 HIS A C 1
ATOM 2043 O O . HIS A 1 275 ? 32.184 -7.334 -71.429 1.00 59.12 275 HIS A O 1
ATOM 2049 N N . ALA A 1 276 ? 33.789 -6.000 -70.607 1.00 48.09 276 ALA A N 1
ATOM 2050 C CA . ALA A 1 276 ? 33.746 -5.078 -71.726 1.00 48.09 276 ALA A CA 1
ATOM 2051 C C . ALA A 1 276 ? 34.190 -5.854 -72.980 1.00 48.09 276 ALA A C 1
ATOM 2053 O O . ALA A 1 276 ? 35.300 -6.392 -72.978 1.00 48.09 276 ALA A O 1
ATOM 2054 N N . PRO A 1 277 ? 33.336 -5.971 -74.015 1.00 46.88 277 PRO A N 1
ATOM 2055 C CA . PRO A 1 277 ? 33.653 -6.762 -75.190 1.00 46.88 277 PRO A CA 1
ATOM 2056 C C . PRO A 1 277 ? 34.943 -6.228 -75.804 1.00 46.88 277 PRO A C 1
ATOM 2058 O O . PRO A 1 277 ? 35.066 -5.033 -76.092 1.00 46.88 277 PRO A O 1
ATOM 2061 N N . GLU A 1 278 ? 35.909 -7.128 -75.961 1.00 47.94 278 GLU A N 1
ATOM 2062 C CA . GLU A 1 278 ? 37.114 -6.918 -76.746 1.00 47.94 278 GLU A CA 1
ATOM 2063 C C . GLU A 1 278 ? 36.689 -6.271 -78.069 1.00 47.94 278 GLU A C 1
ATOM 2065 O O . GLU A 1 278 ? 35.846 -6.810 -78.788 1.00 47.94 278 GLU A O 1
ATOM 2070 N N . ARG A 1 279 ? 37.159 -5.040 -78.317 1.00 44.00 279 ARG A N 1
ATOM 2071 C CA . ARG A 1 279 ? 36.787 -4.246 -79.494 1.00 44.00 279 ARG A CA 1
ATOM 2072 C C . ARG A 1 279 ? 36.953 -5.108 -80.745 1.00 44.00 279 ARG A C 1
ATOM 2074 O O . ARG A 1 279 ? 38.074 -5.326 -81.195 1.00 44.00 279 ARG A O 1
ATOM 2081 N N . ALA A 1 280 ? 35.833 -5.546 -81.314 1.00 44.56 280 ALA A N 1
ATOM 2082 C CA . ALA A 1 280 ? 35.810 -6.153 -82.631 1.00 44.56 280 ALA A CA 1
ATOM 2083 C C . ALA A 1 280 ? 36.431 -5.161 -83.636 1.00 44.56 280 ALA A C 1
ATOM 2085 O O . ALA A 1 280 ? 36.104 -3.967 -83.590 1.00 44.56 280 ALA A O 1
ATOM 2086 N N . PRO A 1 281 ? 37.353 -5.605 -84.507 1.00 42.06 281 PRO A N 1
ATOM 2087 C CA . PRO A 1 281 ? 38.009 -4.720 -85.455 1.00 42.06 281 PRO A CA 1
ATOM 2088 C C . PRO A 1 281 ? 36.977 -4.118 -86.410 1.00 42.06 281 PRO A C 1
ATOM 2090 O O . PRO A 1 281 ? 36.135 -4.812 -86.978 1.00 42.06 281 PRO A O 1
ATOM 2093 N N . ALA A 1 282 ? 37.055 -2.796 -86.558 1.00 43.84 282 ALA A N 1
ATOM 2094 C CA . ALA A 1 282 ? 36.194 -1.997 -87.411 1.00 43.84 282 ALA A CA 1
ATOM 2095 C C . ALA A 1 282 ? 36.242 -2.496 -88.863 1.00 43.84 282 ALA A C 1
ATOM 2097 O O . ALA A 1 282 ? 37.279 -2.428 -89.523 1.00 43.84 282 ALA A O 1
ATOM 2098 N N . GLY A 1 283 ? 35.098 -2.960 -89.362 1.00 38.91 283 GLY A N 1
ATOM 2099 C CA . GLY A 1 283 ? 34.929 -3.423 -90.731 1.00 38.91 283 GLY A CA 1
ATOM 2100 C C . GLY A 1 283 ? 33.656 -2.864 -91.359 1.00 38.91 283 GLY A C 1
ATOM 2101 O O . GLY A 1 283 ? 32.592 -3.430 -91.168 1.00 38.91 283 GLY A O 1
ATOM 2102 N N . ARG A 1 284 ? 33.848 -1.808 -92.161 1.00 38.53 284 ARG A N 1
ATOM 2103 C CA . ARG A 1 284 ? 33.064 -1.372 -93.336 1.00 38.53 284 ARG A CA 1
ATOM 2104 C C . ARG A 1 284 ? 31.613 -0.886 -93.157 1.00 38.53 284 ARG A C 1
ATOM 2106 O O . ARG A 1 284 ? 30.744 -1.561 -92.629 1.00 38.53 284 ARG A O 1
ATOM 2113 N N . ALA A 1 285 ? 31.389 0.307 -93.704 1.00 40.25 285 ALA A N 1
ATOM 2114 C CA . ALA A 1 285 ? 30.122 1.016 -93.825 1.00 40.25 285 ALA A CA 1
ATOM 2115 C C . ALA A 1 285 ? 29.352 0.671 -95.120 1.00 40.25 285 ALA A C 1
ATOM 2117 O O . ALA A 1 285 ? 29.987 0.272 -96.098 1.00 40.25 285 ALA A O 1
ATOM 2118 N N . ALA A 1 286 ? 28.045 0.998 -95.088 1.00 42.16 286 ALA A N 1
ATOM 2119 C CA . ALA A 1 286 ? 27.091 1.254 -96.192 1.00 42.16 286 ALA A CA 1
ATOM 2120 C C . ALA A 1 286 ? 26.584 0.009 -96.973 1.00 42.16 286 ALA A C 1
ATOM 2122 O O . ALA A 1 286 ? 27.378 -0.863 -97.297 1.00 42.16 286 ALA A O 1
ATOM 2123 N N . ASP A 1 287 ? 25.296 -0.209 -97.292 1.00 37.44 287 ASP A N 1
ATOM 2124 C CA . ASP A 1 287 ? 24.128 0.668 -97.501 1.00 37.44 287 ASP A CA 1
ATOM 2125 C C . ASP A 1 287 ? 22.786 -0.106 -97.376 1.00 37.44 287 ASP A C 1
ATOM 2127 O O . ASP A 1 287 ? 22.696 -1.260 -97.790 1.00 37.44 287 ASP A O 1
ATOM 2131 N N . GLY A 1 288 ? 21.719 0.594 -96.960 1.00 35.78 288 GLY A N 1
ATOM 2132 C CA . GLY A 1 288 ? 20.364 0.445 -97.537 1.00 35.78 288 GLY A CA 1
ATOM 2133 C C . GLY A 1 288 ? 19.265 -0.324 -96.764 1.00 35.78 288 GLY A C 1
ATOM 2134 O O . GLY A 1 288 ? 19.579 -1.236 -96.013 1.00 35.78 288 GLY A O 1
ATOM 2135 N N . PRO A 1 289 ? 17.966 0.041 -96.928 1.00 58.50 289 PRO A N 1
ATOM 2136 C CA . PRO A 1 289 ? 17.041 0.276 -95.800 1.00 58.50 289 PRO A CA 1
ATOM 2137 C C . PRO A 1 289 ? 15.690 -0.484 -95.855 1.00 58.50 289 PRO A C 1
ATOM 2139 O O . PRO A 1 289 ? 15.322 -0.990 -96.908 1.00 58.50 289 PRO A O 1
ATOM 2142 N N . ALA A 1 290 ? 14.912 -0.467 -94.754 1.00 37.56 290 ALA A N 1
ATOM 2143 C CA . ALA A 1 290 ? 13.439 -0.284 -94.727 1.00 37.56 290 ALA A CA 1
ATOM 2144 C C . ALA A 1 290 ? 12.828 -0.431 -93.305 1.00 37.56 290 ALA A C 1
ATOM 2146 O O . ALA A 1 290 ? 13.101 -1.416 -92.633 1.00 37.56 290 ALA A O 1
ATOM 2147 N N . GLN A 1 291 ? 12.026 0.579 -92.911 1.00 43.56 291 GLN A N 1
ATOM 2148 C CA . GLN A 1 291 ? 10.698 0.590 -92.229 1.00 43.56 291 GLN A CA 1
ATOM 2149 C C . GLN A 1 291 ? 10.376 -0.500 -91.164 1.00 43.56 291 GLN A C 1
ATOM 2151 O O . GLN A 1 291 ? 10.662 -1.668 -91.361 1.00 43.56 291 GLN A O 1
ATOM 2156 N N . ALA A 1 292 ? 9.714 -0.244 -90.026 1.00 40.66 292 ALA A N 1
ATOM 2157 C CA . ALA A 1 292 ? 8.536 0.598 -89.808 1.00 40.66 292 ALA A CA 1
ATOM 2158 C C . ALA A 1 292 ? 8.286 0.928 -88.310 1.00 40.66 292 ALA A C 1
ATOM 2160 O O . ALA A 1 292 ? 8.664 0.177 -87.416 1.00 40.66 292 ALA A O 1
ATOM 2161 N N . GLU A 1 293 ? 7.639 2.080 -88.111 1.00 43.78 293 GLU A N 1
ATOM 2162 C CA . GLU A 1 293 ? 6.558 2.439 -87.170 1.00 43.78 293 GLU A CA 1
ATOM 2163 C C . GLU A 1 293 ? 6.366 1.702 -85.827 1.00 43.78 293 GLU A C 1
ATOM 2165 O O . GLU A 1 293 ? 6.048 0.519 -85.784 1.00 43.78 293 GLU A O 1
ATOM 2170 N N . ALA A 1 294 ? 6.344 2.487 -84.738 1.00 44.72 294 ALA A N 1
ATOM 2171 C CA . ALA A 1 294 ? 5.265 2.471 -83.737 1.00 44.72 294 ALA A CA 1
ATOM 2172 C C . ALA A 1 294 ? 5.380 3.715 -82.833 1.00 44.72 294 ALA A C 1
ATOM 2174 O O . ALA A 1 294 ? 6.013 3.700 -81.777 1.00 44.72 294 ALA A O 1
ATOM 2175 N N . THR A 1 295 ? 4.770 4.814 -83.270 1.00 44.12 295 THR A N 1
ATOM 2176 C CA . THR A 1 295 ? 4.588 6.036 -82.478 1.00 44.12 295 THR A CA 1
ATOM 2177 C C . THR A 1 295 ? 3.352 5.842 -81.604 1.00 44.12 295 THR A C 1
ATOM 2179 O O . THR A 1 295 ? 2.239 5.796 -82.122 1.00 44.12 295 THR A O 1
ATOM 2182 N N . MET A 1 296 ? 3.525 5.697 -80.288 1.00 41.62 296 MET A N 1
ATOM 2183 C CA . MET A 1 296 ? 2.401 5.642 -79.351 1.00 41.62 296 MET A CA 1
ATOM 2184 C C . MET A 1 296 ? 2.119 7.051 -78.819 1.00 41.62 296 MET A C 1
ATOM 2186 O O . MET A 1 296 ? 2.957 7.668 -78.164 1.00 41.62 296 MET A O 1
ATOM 2190 N N . VAL A 1 297 ? 0.934 7.545 -79.171 1.00 45.47 297 VAL A N 1
ATOM 2191 C CA . VAL A 1 297 ? 0.325 8.812 -78.758 1.00 45.47 297 VAL A CA 1
ATOM 2192 C C . VAL A 1 297 ? -0.581 8.552 -77.551 1.00 45.47 297 VAL A C 1
ATOM 2194 O O . VAL A 1 297 ? -1.445 7.687 -77.628 1.00 45.47 297 VAL A O 1
ATOM 2197 N N . LEU A 1 298 ? -0.402 9.324 -76.479 1.00 43.78 298 LEU A N 1
ATOM 2198 C CA . LEU A 1 298 ? -1.355 9.649 -75.401 1.00 43.78 298 LEU A CA 1
ATOM 2199 C C . LEU A 1 298 ? -0.735 10.891 -74.728 1.00 43.78 298 LEU A C 1
ATOM 2201 O O . LEU A 1 298 ? 0.375 10.797 -74.219 1.00 43.78 298 LEU A O 1
ATOM 2205 N N . GLY A 1 299 ? -1.235 12.120 -74.842 1.00 36.12 299 GLY A N 1
ATOM 2206 C CA . GLY A 1 299 ? -2.601 12.607 -74.666 1.00 36.12 299 GLY A CA 1
ATOM 2207 C C . GLY A 1 299 ? -2.571 13.525 -73.431 1.00 36.12 299 GLY A C 1
ATOM 2208 O O . GLY A 1 299 ? -2.534 12.993 -72.325 1.00 36.12 299 GLY A O 1
ATOM 2209 N N . PRO A 1 300 ? -2.465 14.860 -73.575 1.00 55.84 300 PRO A N 1
ATOM 2210 C CA . PRO A 1 300 ? -2.569 15.794 -72.456 1.00 55.84 300 PRO A CA 1
ATOM 2211 C C . PRO A 1 300 ? -4.017 16.274 -72.352 1.00 55.84 300 PRO A C 1
ATOM 2213 O O . PRO A 1 300 ? -4.539 16.666 -73.379 1.00 55.84 300 PRO A O 1
ATOM 2216 N N . ASP A 1 301 ? -4.646 16.233 -71.174 1.00 44.22 301 ASP A N 1
ATOM 2217 C CA . ASP A 1 301 ? -5.794 17.088 -70.810 1.00 44.22 301 ASP A CA 1
ATOM 2218 C C . ASP A 1 301 ? -6.207 16.858 -69.343 1.00 44.22 301 ASP A C 1
ATOM 2220 O O . ASP A 1 301 ? -6.131 15.738 -68.836 1.00 44.22 301 ASP A O 1
ATOM 2224 N N . GLY A 1 302 ? -6.665 17.929 -68.684 1.00 44.72 302 GLY A N 1
ATOM 2225 C CA . GLY A 1 302 ? -7.323 17.917 -67.367 1.00 44.72 302 GLY A CA 1
ATOM 2226 C C . GLY A 1 302 ? -6.559 18.720 -66.311 1.00 44.72 302 GLY A C 1
ATOM 2227 O O . GLY A 1 302 ? -5.782 18.157 -65.547 1.00 44.72 302 GLY A O 1
ATOM 2228 N N . GLU A 1 303 ? -6.524 20.050 -66.403 1.00 41.44 303 GLU A N 1
ATOM 2229 C CA . GLU A 1 303 ? -7.450 20.984 -65.726 1.00 41.44 303 GLU A CA 1
ATOM 2230 C C . GLU A 1 303 ? -7.529 20.839 -64.196 1.00 41.44 303 GLU A C 1
ATOM 2232 O O . GLU A 1 303 ? -7.957 19.832 -63.638 1.00 41.44 303 GLU A O 1
ATOM 2237 N N . ALA A 1 304 ? -7.121 21.923 -63.534 1.00 48.72 304 ALA A N 1
ATOM 2238 C CA . ALA A 1 304 ? -7.353 22.208 -62.128 1.00 48.72 304 ALA A CA 1
ATOM 2239 C C . ALA A 1 304 ? -8.804 22.655 -61.889 1.00 48.72 304 ALA A C 1
ATOM 2241 O O . ALA A 1 304 ? -9.422 23.231 -62.786 1.00 48.72 304 ALA A O 1
ATOM 2242 N N . PRO A 1 305 ? -9.279 22.545 -60.640 1.00 58.78 305 PRO A N 1
ATOM 2243 C CA . PRO A 1 305 ? -10.098 23.615 -60.084 1.00 58.78 305 PRO A CA 1
ATOM 2244 C C . PRO A 1 305 ? -9.503 24.178 -58.787 1.00 58.78 305 PRO A C 1
ATOM 2246 O O . PRO A 1 305 ? -9.108 23.449 -57.876 1.00 58.78 305 PRO A O 1
ATOM 2249 N N . GLU A 1 306 ? -9.478 25.507 -58.723 1.00 54.47 306 GLU A N 1
ATOM 2250 C CA . GLU A 1 306 ? -9.551 26.274 -57.481 1.00 54.47 306 GLU A CA 1
ATOM 2251 C C . GLU A 1 306 ? -10.980 26.216 -56.915 1.00 54.47 306 GLU A C 1
ATOM 2253 O O . GLU A 1 306 ? -11.925 26.279 -57.690 1.00 54.47 306 GLU A O 1
ATOM 2258 N N . GLU A 1 307 ? -11.112 26.175 -55.585 1.00 52.31 307 GLU A N 1
ATOM 2259 C CA . GLU A 1 307 ? -12.190 26.731 -54.728 1.00 52.31 307 GLU A CA 1
ATOM 2260 C C . GLU A 1 307 ? -11.786 26.351 -53.283 1.00 52.31 307 GLU A C 1
ATOM 2262 O O . GLU A 1 307 ? -11.463 25.198 -53.028 1.00 52.31 307 GLU A O 1
ATOM 2267 N N . ARG A 1 308 ? -11.554 27.195 -52.266 1.00 47.38 308 ARG A N 1
ATOM 2268 C CA . ARG A 1 308 ? -12.064 28.489 -51.776 1.00 47.38 308 ARG A CA 1
ATOM 2269 C C . ARG A 1 308 ? -13.507 28.447 -51.247 1.00 47.38 308 ARG A C 1
ATOM 2271 O O . ARG A 1 308 ? -14.442 28.736 -51.975 1.00 47.38 308 ARG A O 1
ATOM 2278 N N . GLY A 1 309 ? -13.633 28.236 -49.934 1.00 40.78 309 GLY A N 1
ATOM 2279 C CA . GLY A 1 309 ? -14.842 28.456 -49.120 1.00 40.78 309 GLY A CA 1
ATOM 2280 C C . GLY A 1 309 ? -14.808 27.525 -47.895 1.00 40.78 309 GLY A C 1
ATOM 2281 O O . GLY A 1 309 ? -14.798 26.326 -48.111 1.00 40.78 309 GLY A O 1
ATOM 2282 N N . ARG A 1 310 ? -14.493 27.929 -46.654 1.00 45.84 310 ARG A N 1
ATOM 2283 C CA . ARG A 1 310 ? -15.138 28.876 -45.717 1.00 45.84 310 ARG A CA 1
ATOM 2284 C C . ARG A 1 310 ? -16.265 28.193 -44.910 1.00 45.84 310 ARG A C 1
ATOM 2286 O O . ARG A 1 310 ? -17.151 27.629 -45.536 1.00 45.84 310 ARG A O 1
ATOM 2293 N N . ASP A 1 311 ? -16.194 28.361 -43.579 1.00 44.03 311 ASP A N 1
ATOM 2294 C CA . ASP A 1 311 ? -17.232 28.125 -42.548 1.00 44.03 311 ASP A CA 1
ATOM 2295 C C . ASP A 1 311 ? -17.563 26.626 -42.307 1.00 44.03 311 ASP A C 1
ATOM 2297 O O . ASP A 1 311 ? -17.490 25.826 -43.226 1.00 44.03 311 ASP A O 1
ATOM 2301 N N . GLU A 1 312 ? -17.831 26.084 -41.118 1.00 46.50 312 GLU A N 1
ATOM 2302 C CA . GLU A 1 312 ? -18.262 26.592 -39.814 1.00 46.50 312 GLU A CA 1
ATOM 2303 C C . GLU A 1 312 ? -18.006 25.508 -38.736 1.00 46.50 312 GLU A C 1
ATOM 2305 O O . GLU A 1 312 ? -17.529 24.411 -39.038 1.00 46.50 312 GLU A O 1
ATOM 2310 N N . GLU A 1 313 ? -18.285 25.867 -37.484 1.00 50.66 313 GLU A N 1
ATOM 2311 C CA . GLU A 1 313 ? -18.311 25.038 -36.270 1.00 50.66 313 GLU A CA 1
ATOM 2312 C C . GLU A 1 313 ? -19.039 23.695 -36.445 1.00 50.66 313 GLU A C 1
ATOM 2314 O O . GLU A 1 313 ? -20.061 23.643 -37.115 1.00 50.66 313 GLU A O 1
ATOM 2319 N N . ASP A 1 314 ? -18.551 22.644 -35.778 1.00 46.03 314 ASP A N 1
ATOM 2320 C CA . ASP A 1 314 ? -19.425 21.759 -35.001 1.00 46.03 314 ASP A CA 1
ATOM 2321 C C . ASP A 1 314 ? -18.606 20.957 -33.970 1.00 46.03 314 ASP A C 1
ATOM 2323 O O . ASP A 1 314 ? -17.639 20.250 -34.277 1.00 46.03 314 ASP A O 1
ATOM 2327 N N . ASP A 1 315 ? -18.998 21.147 -32.710 1.00 52.78 315 ASP A N 1
ATOM 2328 C CA . ASP A 1 315 ? -18.646 20.350 -31.541 1.00 52.78 315 ASP A CA 1
ATOM 2329 C C . ASP A 1 315 ? -19.304 18.967 -31.669 1.00 52.78 315 ASP A C 1
ATOM 2331 O O . ASP A 1 315 ? -20.472 18.802 -31.326 1.00 52.78 315 ASP A O 1
ATOM 2335 N N . ASP A 1 316 ? -18.550 17.959 -32.112 1.00 47.25 316 ASP A N 1
ATOM 2336 C CA . ASP A 1 316 ? -18.971 16.561 -32.003 1.00 47.25 316 ASP A CA 1
ATOM 2337 C C . ASP A 1 316 ? -18.165 15.837 -30.920 1.00 47.25 316 ASP A C 1
ATOM 2339 O O . ASP A 1 316 ? -16.965 15.552 -31.037 1.00 47.25 316 ASP A O 1
ATOM 2343 N N . GLU A 1 317 ? -18.879 15.531 -29.838 1.00 51.25 317 GLU A N 1
ATOM 2344 C CA . GLU A 1 317 ? -18.501 14.617 -28.773 1.00 51.25 317 GLU A CA 1
ATOM 2345 C C . GLU A 1 317 ? -17.938 13.315 -29.365 1.00 51.25 317 GLU A C 1
ATOM 2347 O O . GLU A 1 317 ? -18.639 12.524 -30.000 1.00 51.25 317 GLU A O 1
ATOM 2352 N N . GLN A 1 318 ? -16.648 13.058 -29.133 1.00 42.25 318 GLN A N 1
ATOM 2353 C CA . GLN A 1 318 ? -16.046 11.773 -29.464 1.00 42.25 318 GLN A CA 1
ATOM 2354 C C . GLN A 1 318 ? -16.672 10.690 -28.583 1.00 42.25 318 GLN A C 1
ATOM 2356 O O . GLN A 1 318 ? -16.253 10.465 -27.447 1.00 42.25 318 GLN A O 1
ATOM 2361 N N . ALA A 1 319 ? -17.661 9.990 -29.136 1.00 50.47 319 ALA A N 1
ATOM 2362 C CA . ALA A 1 319 ? -18.083 8.692 -28.652 1.00 50.47 319 ALA A CA 1
ATOM 2363 C C . ALA A 1 319 ? -16.846 7.786 -28.581 1.00 50.47 319 ALA A C 1
ATOM 2365 O O . ALA A 1 319 ? -16.239 7.434 -29.596 1.00 50.47 319 ALA A O 1
ATOM 2366 N N . THR A 1 320 ? -16.453 7.424 -27.363 1.00 46.31 320 THR A N 1
ATOM 2367 C CA . THR A 1 320 ? -15.436 6.415 -27.092 1.00 46.31 320 THR A CA 1
ATOM 2368 C C . THR A 1 320 ? -15.881 5.114 -27.748 1.00 46.31 320 THR A C 1
ATOM 2370 O O . THR A 1 320 ? -16.732 4.389 -27.234 1.00 46.31 320 THR A O 1
ATOM 2373 N N . VAL A 1 321 ? -15.301 4.809 -28.909 1.00 48.81 321 VAL A N 1
ATOM 2374 C CA . VAL A 1 321 ? -15.359 3.476 -29.499 1.00 48.81 321 VAL A CA 1
ATOM 2375 C C . VAL A 1 321 ? -14.656 2.550 -28.512 1.00 48.81 321 VAL A C 1
ATOM 2377 O O . VAL A 1 321 ? -13.428 2.495 -28.449 1.00 48.81 321 VAL A O 1
ATOM 2380 N N . VAL A 1 322 ? -15.446 1.853 -27.695 1.00 54.28 322 VAL A N 1
ATOM 2381 C CA . VAL A 1 322 ? -14.988 0.703 -26.918 1.00 54.28 322 VAL A CA 1
ATOM 2382 C C . VAL A 1 322 ? -14.565 -0.337 -27.946 1.00 54.28 322 VAL A C 1
ATOM 2384 O O . VAL A 1 322 ? -15.392 -1.062 -28.498 1.00 54.28 322 VAL A O 1
ATOM 2387 N N . ALA A 1 323 ? -13.273 -0.354 -28.268 1.00 53.22 323 ALA A N 1
ATOM 2388 C CA . ALA A 1 323 ? -12.684 -1.438 -29.028 1.00 53.22 323 ALA A CA 1
ATOM 2389 C C . ALA A 1 323 ? -13.024 -2.735 -28.287 1.00 53.22 323 ALA A C 1
ATOM 2391 O O . ALA A 1 323 ? -12.694 -2.884 -27.108 1.00 53.22 323 ALA A O 1
ATOM 2392 N N . GLY A 1 324 ? -13.742 -3.636 -28.964 1.00 62.03 324 GLY A N 1
ATOM 2393 C CA . GLY A 1 324 ? -14.004 -4.973 -28.448 1.00 62.03 324 GLY A CA 1
ATOM 2394 C C . GLY A 1 324 ? -12.687 -5.590 -27.994 1.00 62.03 324 GLY A C 1
ATOM 2395 O O . GLY A 1 324 ? -11.674 -5.452 -28.685 1.00 62.03 324 GLY A O 1
ATOM 2396 N N . ALA A 1 325 ? -12.696 -6.192 -26.803 1.00 67.56 325 ALA A N 1
ATOM 2397 C CA . ALA A 1 325 ? -11.515 -6.813 -26.227 1.00 67.56 325 ALA A CA 1
ATOM 2398 C C . ALA A 1 325 ? -10.839 -7.701 -27.290 1.00 67.56 325 ALA A C 1
ATOM 2400 O O . ALA A 1 325 ? -11.537 -8.492 -27.931 1.00 67.56 325 ALA A O 1
ATOM 2401 N N . PRO A 1 326 ? -9.523 -7.551 -27.527 1.00 70.75 326 PRO A N 1
ATOM 2402 C CA . PRO A 1 326 ? -8.825 -8.378 -28.496 1.00 70.75 326 PRO A CA 1
ATOM 2403 C C . PRO A 1 326 ? -9.031 -9.846 -28.126 1.00 70.75 326 PRO A C 1
ATOM 2405 O O . PRO A 1 326 ? -8.838 -10.227 -26.970 1.00 70.75 326 PRO A O 1
ATOM 2408 N N . ASP A 1 327 ? -9.457 -10.644 -29.106 1.00 75.50 327 ASP A N 1
ATOM 2409 C CA . ASP A 1 327 ? -9.648 -12.080 -28.935 1.00 75.50 327 ASP A CA 1
ATOM 2410 C C . ASP A 1 327 ? -8.350 -12.683 -28.385 1.00 75.50 327 ASP A C 1
ATOM 2412 O O . ASP A 1 327 ? -7.296 -12.647 -29.028 1.00 75.50 327 ASP A O 1
ATOM 2416 N N . LEU A 1 328 ? -8.414 -13.178 -27.148 1.00 80.75 328 LEU A N 1
ATOM 2417 C CA . LEU A 1 328 ? -7.283 -13.836 -26.512 1.00 80.75 328 LEU A CA 1
ATOM 2418 C C . LEU A 1 328 ? -6.948 -15.106 -27.309 1.00 80.75 328 LEU A C 1
ATOM 2420 O O . LEU A 1 328 ? -7.860 -15.867 -27.644 1.00 80.75 328 LEU A O 1
ATOM 2424 N N . PRO A 1 329 ? -5.663 -15.358 -27.610 1.00 81.31 329 PRO A N 1
ATOM 2425 C CA . PRO A 1 329 ? -5.263 -16.543 -28.354 1.00 81.31 329 PRO A CA 1
ATOM 2426 C C . PRO A 1 329 ? -5.640 -17.818 -27.583 1.00 81.31 329 PRO A C 1
ATOM 2428 O O . PRO A 1 329 ? -5.530 -17.860 -26.358 1.00 81.31 329 PRO A O 1
ATOM 2431 N N . GLU A 1 330 ? -6.081 -18.855 -28.305 1.00 79.94 330 GLU A N 1
ATOM 2432 C CA . GLU A 1 330 ? -6.721 -20.062 -27.742 1.00 79.94 330 GLU A CA 1
ATOM 2433 C C . GLU A 1 330 ? -5.916 -20.736 -26.622 1.00 79.94 330 GLU A C 1
ATOM 2435 O O . GLU A 1 330 ? -6.490 -21.204 -25.644 1.00 79.94 330 GLU A O 1
ATOM 2440 N N . TRP A 1 331 ? -4.585 -20.697 -26.695 1.00 86.62 331 TRP A N 1
ATOM 2441 C CA . TRP A 1 331 ? -3.712 -21.287 -25.677 1.00 86.62 331 TRP A CA 1
ATOM 2442 C C . TRP A 1 331 ? -3.818 -20.626 -24.291 1.00 86.62 331 TRP A C 1
ATOM 2444 O O . TRP A 1 331 ? -3.442 -21.251 -23.304 1.00 86.62 331 TRP A O 1
ATOM 2454 N N . LEU A 1 332 ? -4.322 -19.388 -24.194 1.00 78.38 332 LEU A N 1
ATOM 2455 C CA . LEU A 1 332 ? -4.524 -18.691 -22.918 1.00 78.38 332 LEU A CA 1
ATOM 2456 C C . LEU A 1 332 ? -5.908 -18.976 -22.300 1.00 78.38 332 LEU A C 1
ATOM 2458 O O . LEU A 1 332 ? -6.105 -18.740 -21.110 1.00 78.38 332 LEU A O 1
ATOM 2462 N N . ARG A 1 333 ? -6.869 -19.479 -23.090 1.00 76.62 333 ARG A N 1
ATOM 2463 C CA . ARG A 1 333 ? -8.217 -19.837 -22.610 1.00 76.62 333 ARG A CA 1
ATOM 2464 C C . ARG A 1 333 ? -8.214 -21.174 -21.860 1.00 76.62 333 ARG A C 1
ATOM 2466 O O . ARG A 1 333 ? -8.840 -21.274 -20.809 1.00 76.62 333 ARG A O 1
ATOM 2473 N N . ASP A 1 334 ? -7.423 -22.142 -22.323 1.00 78.12 334 ASP A N 1
ATOM 2474 C CA . ASP A 1 334 ? -7.328 -23.485 -21.722 1.00 78.12 334 ASP A CA 1
ATOM 2475 C C . ASP A 1 334 ? -6.776 -23.504 -20.281 1.00 78.12 334 ASP A C 1
ATOM 2477 O O . ASP A 1 334 ? -7.024 -24.453 -19.532 1.00 78.12 334 ASP A O 1
ATOM 2481 N N . ASP A 1 335 ? -6.031 -22.472 -19.874 1.00 72.38 335 ASP A N 1
ATOM 2482 C CA . ASP A 1 335 ? -5.449 -22.375 -18.526 1.00 72.38 335 ASP A CA 1
ATOM 2483 C C . ASP A 1 335 ? -6.410 -21.748 -17.498 1.00 72.38 335 ASP A C 1
ATOM 2485 O O . ASP A 1 335 ? -6.250 -21.955 -16.292 1.00 72.38 335 ASP A O 1
ATOM 2489 N N . LEU A 1 336 ? -7.434 -21.016 -17.958 1.00 69.81 336 LEU A N 1
ATOM 2490 C CA . LEU A 1 336 ? -8.444 -20.397 -17.093 1.00 69.81 336 LEU A CA 1
ATOM 2491 C C . LEU A 1 336 ? -9.555 -21.386 -16.709 1.00 69.81 336 LEU A C 1
ATOM 2493 O O . LEU A 1 336 ? -10.005 -21.368 -15.565 1.00 69.81 336 LEU A O 1
ATOM 2497 N N . ASP A 1 337 ? -9.914 -22.313 -17.601 1.00 69.31 337 ASP A N 1
ATOM 2498 C CA . ASP A 1 337 ? -10.954 -23.320 -17.337 1.00 69.31 337 ASP A CA 1
ATOM 2499 C C . ASP A 1 337 ? -10.499 -24.452 -16.396 1.00 69.31 337 ASP A C 1
ATOM 2501 O O . ASP A 1 337 ? -11.325 -25.164 -15.829 1.00 69.31 337 ASP A O 1
ATOM 2505 N N . LYS A 1 338 ? -9.191 -24.619 -16.160 1.00 62.62 338 LYS A N 1
ATOM 2506 C CA . LYS A 1 338 ? -8.660 -25.658 -15.250 1.00 62.62 338 LYS A CA 1
ATOM 2507 C C . LYS A 1 338 ? -8.589 -25.251 -13.776 1.00 62.62 338 LYS A C 1
ATOM 2509 O O . LYS A 1 338 ? -8.175 -26.068 -12.954 1.00 62.62 338 LYS A O 1
ATOM 2514 N N . LYS A 1 339 ? -8.951 -24.012 -13.431 1.00 49.94 339 LYS A N 1
ATOM 2515 C CA . LYS A 1 339 ? -8.916 -23.497 -12.047 1.00 49.94 339 LYS A CA 1
ATOM 2516 C C . LYS A 1 339 ? -10.292 -23.134 -11.469 1.00 49.94 339 LYS A C 1
ATOM 2518 O O . LYS A 1 339 ? -10.331 -22.497 -10.417 1.00 49.94 339 LYS A O 1
ATOM 2523 N N . GLY A 1 340 ? -11.377 -23.546 -12.128 1.00 48.69 340 GLY A N 1
ATOM 2524 C CA . GLY A 1 340 ? -12.745 -23.499 -11.595 1.00 48.69 340 GLY A CA 1
ATOM 2525 C C . GLY A 1 340 ? -13.092 -24.733 -10.776 1.00 48.69 340 GLY A C 1
ATOM 2526 O O . GLY A 1 340 ? -12.869 -25.848 -11.295 1.00 48.69 340 GLY A O 1
#

Radius of gyration: 40.43 Å; chains: 1; bounding box: 78×54×130 Å

Secondary structure (DSSP, 8-state):
--HHHHHHHHHHHHHHHHHHHHHHHHHHHHHHHHHHHHHHHHHHHHHHHHHHHHHHHHHHHHHHHHHHHHHHHHHHTTSHHHHHHHHTT-HHHHHHHHHHTT---EEEEEEEPS-HHHHHHS--TTS-HHHHHHHHHHHHHSBPPBEEESTTSTT-EEEEEEEPSSSS-EEEEEEETHHHHTT----TT-SEEEEEEEETTEEEEEEEEE---SSPPEEEEPTTBSEEEEEE---SS----HHHHHHHHHHHHHHHHHHHHHHHHHHHHHHHHHT----PPP----------------------------------------PPPP---HHHHTTTGGG-

Sequence (340 aa):
MNKAEAERGFLTRDSIANIIRLGSLVAIALGLFAIVSGGLAIYLNLSAQLDLERANGAAAQHAGRIGGALSDIQTSLRDASVVDAARSGSADALRRALRERGTTGIIDVRVLPAQIDEIALNGDGNLDFAATESAIEAIRDSRAEIRVIQAGSADESLVFAQRLPGESGVLLLRLTTSVLTSLLESVDALDFVALAQDNGGNYAVLDATGRPAAARIRNLPIEGSRLVFQWSRAMVTAPVDNRTAVIVGSSGIIVLMIGLLLRRRTRLARYLEHHAPERAPAGRAADGPAQAEATMVLGPDGEAPEERGRDEEDDDEQATVVAGAPDLPEWLRDDLDKKG